Protein AF-A0A6P1ZEV7-F1 (afdb_monomer_lite)

Structure (mmCIF, N/CA/C/O backbone):
data_AF-A0A6P1ZEV7-F1
#
_entry.id   AF-A0A6P1ZEV7-F1
#
loop_
_atom_site.group_PDB
_atom_site.id
_atom_site.type_symbol
_atom_site.label_atom_id
_atom_site.label_alt_id
_atom_site.label_comp_id
_atom_site.label_asym_id
_atom_site.label_entity_id
_atom_site.label_seq_id
_atom_site.pdbx_PDB_ins_code
_atom_site.Cartn_x
_atom_site.Cartn_y
_atom_site.Cartn_z
_atom_site.occupancy
_atom_site.B_iso_or_equiv
_atom_site.auth_seq_id
_atom_site.auth_comp_id
_atom_site.auth_asym_id
_atom_site.auth_atom_id
_atom_site.pdbx_PDB_model_num
ATOM 1 N N . MET A 1 1 ? -42.459 10.533 42.997 1.00 48.12 1 MET A N 1
ATOM 2 C CA . MET A 1 1 ? -41.123 11.068 42.658 1.00 48.12 1 MET A CA 1
ATOM 3 C C . MET A 1 1 ? -40.464 10.183 41.596 1.00 48.12 1 MET A C 1
ATOM 5 O O . MET A 1 1 ? -40.095 9.070 41.948 1.00 48.12 1 MET A O 1
ATOM 9 N N . PRO A 1 2 ? -40.378 10.615 40.318 1.00 47.94 2 PRO A N 1
ATOM 10 C CA . PRO A 1 2 ? -39.629 9.883 39.287 1.00 47.94 2 PRO A CA 1
ATOM 11 C C . PRO A 1 2 ? -38.794 10.773 38.322 1.00 47.94 2 PRO A C 1
ATOM 13 O O . PRO A 1 2 ? -38.681 10.449 37.145 1.00 47.94 2 PRO A O 1
ATOM 16 N N . GLU A 1 3 ? -38.214 11.899 38.762 1.00 47.53 3 GLU A N 1
ATOM 17 C CA . GLU A 1 3 ? -37.506 12.839 37.853 1.00 47.53 3 GLU A CA 1
ATOM 18 C C . GLU A 1 3 ? -35.990 12.608 37.688 1.00 47.53 3 GLU A C 1
ATOM 20 O O . GLU A 1 3 ? -35.400 13.069 36.712 1.00 47.53 3 GLU A O 1
ATOM 25 N N . HIS A 1 4 ? -35.332 11.850 38.569 1.00 49.97 4 HIS A N 1
ATOM 26 C CA . HIS A 1 4 ? -33.864 11.735 38.541 1.00 49.97 4 HIS A CA 1
ATOM 27 C C . HIS A 1 4 ? -33.294 10.771 37.482 1.00 49.97 4 HIS A C 1
ATOM 29 O O . HIS A 1 4 ? -32.111 10.858 37.155 1.00 49.97 4 HIS A O 1
ATOM 35 N N . THR A 1 5 ? -34.103 9.884 36.896 1.00 50.75 5 THR A N 1
ATOM 36 C CA . THR A 1 5 ? -33.602 8.807 36.018 1.00 50.75 5 THR A CA 1
ATOM 37 C C . THR A 1 5 ? -33.392 9.241 34.559 1.00 50.75 5 THR A C 1
ATOM 39 O O . THR A 1 5 ? -32.553 8.669 33.871 1.00 50.75 5 THR A O 1
ATOM 42 N N . LYS A 1 6 ? -34.096 10.277 34.071 1.00 51.97 6 LYS A N 1
ATOM 43 C CA . LYS A 1 6 ? -33.909 10.805 32.699 1.00 51.97 6 LYS A CA 1
ATOM 44 C C . LYS A 1 6 ? -32.675 11.707 32.562 1.00 51.97 6 LYS A C 1
ATOM 46 O O . LYS A 1 6 ? -32.001 11.665 31.540 1.00 51.97 6 LYS A O 1
ATOM 51 N N . SER A 1 7 ? -32.358 12.487 33.598 1.00 55.84 7 SER A N 1
ATOM 52 C CA . SER A 1 7 ? -31.241 13.446 33.584 1.00 55.84 7 SER A CA 1
ATOM 53 C C . SER A 1 7 ? -29.868 12.757 33.553 1.00 55.84 7 SER A C 1
ATOM 55 O O . SER A 1 7 ? -28.966 13.187 32.836 1.00 55.84 7 SER A O 1
ATOM 57 N N . SER A 1 8 ? -29.714 11.627 34.252 1.00 56.22 8 SER A N 1
ATOM 58 C CA . SER A 1 8 ? -28.466 10.851 34.252 1.00 56.22 8 SER A CA 1
ATOM 59 C C . SER A 1 8 ? -28.219 10.095 32.940 1.00 56.22 8 SER A C 1
ATOM 61 O O . SER A 1 8 ? -27.066 9.955 32.533 1.00 56.22 8 SER A O 1
ATOM 63 N N . ALA A 1 9 ? -29.281 9.652 32.256 1.00 59.81 9 ALA A N 1
ATOM 64 C CA . ALA A 1 9 ? -29.196 9.007 30.946 1.00 59.81 9 ALA A CA 1
ATOM 65 C C . ALA A 1 9 ? -28.765 9.996 29.847 1.00 59.81 9 ALA A C 1
ATOM 67 O O . ALA A 1 9 ? -27.814 9.705 29.127 1.00 59.81 9 ALA A O 1
ATOM 68 N N . SER A 1 10 ? -29.364 11.197 29.785 1.00 75.56 10 SER A N 1
ATOM 69 C CA . SER A 1 10 ? -28.918 12.253 28.855 1.00 75.56 10 SER A CA 1
ATOM 70 C C . SER A 1 10 ? -27.511 12.758 29.162 1.00 75.56 10 SER A C 1
ATOM 72 O O . SER A 1 10 ? -26.765 13.084 28.245 1.00 75.56 10 SER A O 1
ATOM 74 N N . ARG A 1 11 ? -27.122 12.816 30.441 1.00 80.38 11 ARG A N 1
ATOM 75 C CA . ARG A 1 11 ? -25.768 13.225 30.825 1.00 80.38 11 ARG A CA 1
ATOM 76 C C . ARG A 1 11 ? -24.714 12.207 30.381 1.00 80.38 11 ARG A C 1
ATOM 78 O O . ARG A 1 11 ? -23.703 12.619 29.830 1.00 80.38 11 ARG A O 1
ATOM 85 N N . ARG A 1 12 ? -24.980 10.904 30.530 1.00 78.31 12 ARG A N 1
ATOM 86 C CA . ARG A 1 12 ? -24.111 9.842 29.989 1.00 78.31 12 ARG A CA 1
ATOM 87 C C . ARG A 1 12 ? -24.025 9.871 28.467 1.00 78.31 12 ARG A C 1
ATOM 89 O O . ARG A 1 12 ? -22.938 9.737 27.927 1.00 78.31 12 ARG A O 1
ATOM 96 N N . GLU A 1 13 ? -25.147 10.082 27.784 1.00 81.75 13 GLU A N 1
ATOM 97 C CA . GLU A 1 13 ? -25.177 10.180 26.320 1.00 81.75 13 GLU A CA 1
ATOM 98 C C . GLU A 1 13 ? -24.360 11.382 25.811 1.00 81.75 13 GLU A C 1
ATOM 100 O O . GLU A 1 13 ? -23.623 11.274 24.831 1.00 81.75 13 GLU A O 1
ATOM 105 N N . LEU A 1 14 ? -24.431 12.516 26.515 1.00 82.38 14 LEU A N 1
ATOM 106 C CA . LEU A 1 14 ? -23.599 13.689 26.243 1.00 82.38 14 LEU A CA 1
ATOM 107 C C . LEU A 1 14 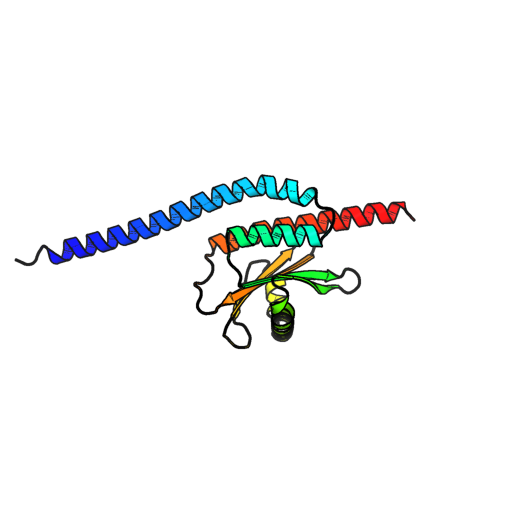? -22.117 13.428 26.543 1.00 82.38 14 LEU A C 1
ATOM 109 O O . LEU A 1 14 ? -21.272 13.811 25.741 1.00 82.38 14 LEU A O 1
ATOM 113 N N . GLU A 1 15 ? -21.793 12.761 27.652 1.00 84.88 15 GLU A N 1
ATOM 114 C CA . GLU A 1 15 ? -20.415 12.404 28.023 1.00 84.88 15 GLU A CA 1
ATOM 115 C C . GLU A 1 15 ? -19.776 11.440 27.007 1.00 84.88 15 GLU A C 1
ATOM 117 O O . GLU A 1 15 ? -18.632 11.649 26.605 1.00 84.88 15 GLU A O 1
ATOM 122 N N . ASP A 1 16 ? -20.513 10.438 26.522 1.00 83.62 16 ASP A N 1
ATOM 123 C CA . ASP A 1 16 ? -20.031 9.525 25.475 1.00 83.62 16 ASP A CA 1
ATOM 124 C C . ASP A 1 16 ? -19.860 10.232 24.128 1.00 83.62 16 ASP A C 1
ATOM 126 O O . ASP A 1 16 ? -18.896 9.978 23.397 1.00 83.62 16 ASP A O 1
ATOM 130 N N . ARG A 1 17 ? -20.751 11.174 23.804 1.00 83.56 17 ARG A N 1
ATOM 131 C CA . ARG A 1 17 ? -20.631 11.974 22.583 1.00 83.56 17 ARG A CA 1
ATOM 132 C C . ARG A 1 17 ? -19.451 12.941 22.645 1.00 83.56 17 ARG A C 1
ATOM 134 O O . ARG A 1 17 ? -18.740 13.066 21.652 1.00 83.56 17 ARG A O 1
ATOM 141 N N . ILE A 1 18 ? -19.203 13.566 23.797 1.00 86.69 18 ILE A N 1
ATOM 142 C CA . ILE A 1 18 ? -18.013 14.396 24.039 1.00 86.69 18 ILE A CA 1
ATOM 143 C C . ILE A 1 18 ? -16.749 13.547 23.902 1.00 86.69 18 ILE A C 1
ATOM 145 O O . ILE A 1 18 ? -15.859 13.926 23.151 1.00 86.69 18 ILE A O 1
ATOM 149 N N . ARG A 1 19 ? -16.698 12.366 24.528 1.00 82.06 19 ARG A N 1
ATOM 150 C CA . ARG A 1 19 ? -15.556 11.446 24.417 1.00 82.06 19 ARG A CA 1
ATOM 151 C C . ARG A 1 19 ? -15.267 11.067 22.964 1.00 82.06 19 ARG A C 1
ATOM 153 O O . ARG A 1 19 ? -14.125 11.147 22.526 1.00 82.06 19 ARG A O 1
ATOM 160 N N . THR A 1 20 ? -16.309 10.731 22.204 1.00 79.44 20 THR A N 1
ATOM 161 C CA . THR A 1 20 ? -16.191 10.398 20.776 1.00 79.44 20 THR A CA 1
ATOM 162 C C . THR A 1 20 ? -15.646 11.582 19.967 1.00 79.44 20 THR A C 1
ATOM 164 O O . THR A 1 20 ? -14.775 11.403 19.119 1.00 79.44 20 THR A O 1
ATOM 167 N N . LEU A 1 21 ? -16.126 12.802 20.233 1.00 77.75 21 LEU A N 1
ATOM 168 C CA . LEU A 1 21 ? -15.648 14.017 19.564 1.00 77.75 21 LEU A CA 1
ATOM 169 C C . LEU A 1 21 ? -14.202 14.361 19.948 1.00 77.75 21 LEU A C 1
ATOM 171 O O . LEU A 1 21 ? -13.428 14.776 19.092 1.00 77.75 21 LEU A O 1
ATOM 175 N N . GLU A 1 22 ? -13.815 14.164 21.206 1.00 81.94 22 GLU A N 1
ATOM 176 C CA . GLU A 1 22 ? -12.440 14.370 21.672 1.00 81.94 22 GLU A CA 1
ATOM 177 C C . GLU A 1 22 ? -11.463 13.347 21.080 1.00 81.94 22 GLU A C 1
ATOM 179 O O . GLU A 1 22 ? -10.324 13.694 20.769 1.00 81.94 22 GLU A O 1
ATOM 184 N N . GLU A 1 23 ? -11.886 12.091 20.914 1.00 76.56 23 GLU A N 1
ATOM 185 C CA . GLU A 1 23 ? -11.117 11.067 20.198 1.00 76.56 23 GLU A CA 1
ATOM 186 C C . GLU A 1 23 ? -10.939 11.450 18.725 1.00 76.56 23 GLU A C 1
ATOM 188 O O . GLU A 1 23 ? -9.825 11.397 18.207 1.00 76.56 23 GLU A O 1
ATOM 193 N N . GLN A 1 24 ? -12.002 11.921 18.064 1.00 71.44 24 GLN A N 1
ATOM 194 C CA . GLN A 1 24 ? -11.931 12.417 16.686 1.00 71.44 24 GLN A CA 1
ATOM 195 C C . GLN A 1 24 ? -11.030 13.653 16.548 1.00 71.44 24 GLN A C 1
ATOM 197 O O . GLN A 1 24 ? -10.267 13.751 15.585 1.00 71.44 24 GLN A O 1
ATOM 202 N N . ALA A 1 25 ? -11.091 14.589 17.499 1.00 73.38 25 ALA A N 1
ATOM 203 C CA . ALA A 1 25 ? -10.275 15.801 17.496 1.00 73.38 25 ALA A CA 1
ATOM 204 C C . ALA A 1 25 ? -8.787 15.487 17.699 1.00 73.38 25 ALA A C 1
ATOM 206 O O . ALA A 1 25 ? -7.959 16.003 16.949 1.00 73.38 25 ALA A O 1
ATOM 207 N N . ARG A 1 26 ? -8.452 14.602 18.652 1.00 75.00 26 ARG A N 1
ATOM 208 C CA . ARG A 1 26 ? -7.077 14.110 18.839 1.00 75.00 26 ARG A CA 1
ATOM 209 C C . ARG A 1 26 ? -6.555 13.434 17.580 1.00 75.00 26 ARG A C 1
ATOM 211 O O . ARG A 1 26 ? -5.531 13.855 17.063 1.00 75.00 26 ARG A O 1
ATOM 218 N N . LEU A 1 27 ? -7.327 12.506 17.014 1.00 70.06 27 LEU A N 1
ATOM 219 C CA . LEU A 1 27 ? -6.964 11.828 15.771 1.00 70.06 27 LEU A CA 1
ATOM 220 C C . LEU A 1 27 ? -6.702 12.834 14.633 1.00 70.06 27 LEU A C 1
ATOM 222 O O . LEU A 1 27 ? -5.748 12.691 13.878 1.00 70.06 27 LEU A O 1
ATOM 226 N N . THR A 1 28 ? -7.528 13.878 14.519 1.00 66.25 28 THR A N 1
ATOM 227 C CA . THR A 1 28 ? -7.368 14.920 13.492 1.00 66.25 28 THR A CA 1
ATOM 228 C C . THR A 1 28 ? -6.082 15.727 13.683 1.00 66.25 28 THR A C 1
ATOM 230 O O . THR A 1 28 ? -5.399 16.014 12.702 1.00 66.25 28 THR A O 1
ATOM 233 N N . LEU A 1 29 ? -5.743 16.086 14.924 1.00 68.81 29 LEU A N 1
ATOM 234 C CA . LEU A 1 29 ? -4.502 16.796 15.241 1.00 68.81 29 LEU A CA 1
ATOM 235 C C . LEU A 1 29 ? -3.272 15.927 14.977 1.00 68.81 29 LEU A C 1
ATOM 237 O O . LEU A 1 29 ? -2.358 16.395 14.302 1.00 68.81 29 LEU A O 1
ATOM 241 N N . ASP A 1 30 ? -3.299 14.659 15.390 1.00 68.19 30 ASP A N 1
ATOM 242 C CA . ASP A 1 30 ? -2.225 13.698 15.115 1.00 68.19 30 ASP A CA 1
ATOM 243 C C . ASP A 1 30 ? -2.000 13.562 13.599 1.00 68.19 30 ASP A C 1
ATOM 245 O O . ASP A 1 30 ? -0.871 13.509 13.116 1.00 68.19 30 ASP A O 1
ATOM 249 N N . ILE A 1 31 ? -3.079 13.570 12.811 1.00 64.81 31 ILE A N 1
ATOM 250 C CA . ILE A 1 31 ? -3.009 13.518 11.346 1.00 64.81 31 ILE A CA 1
ATOM 251 C C . ILE A 1 31 ? -2.477 14.812 10.739 1.00 64.81 31 ILE A C 1
ATOM 253 O O . ILE A 1 31 ? -1.741 14.739 9.761 1.00 64.81 31 ILE A O 1
ATOM 257 N N . LEU A 1 32 ? -2.815 15.984 11.276 1.00 64.25 32 LEU A N 1
ATOM 258 C CA . LEU A 1 32 ? -2.239 17.250 10.812 1.00 64.25 32 LEU A CA 1
ATOM 259 C C . LEU A 1 32 ? -0.739 17.324 11.115 1.00 64.25 32 LEU A C 1
ATOM 261 O O . LEU A 1 32 ? 0.031 17.795 10.279 1.00 64.25 32 LEU A O 1
ATOM 265 N N . GLU A 1 33 ? -0.313 16.809 12.264 1.00 66.00 33 GLU A N 1
ATOM 266 C CA . GLU A 1 33 ? 1.099 16.700 12.630 1.00 66.00 33 GLU A CA 1
ATOM 267 C C . GLU A 1 33 ? 1.833 15.692 11.727 1.00 66.00 33 GLU A C 1
ATOM 269 O O . GLU A 1 33 ? 2.895 15.995 11.178 1.00 66.00 33 GLU A O 1
ATOM 274 N N . MET A 1 34 ? 1.208 14.547 11.434 1.00 63.19 34 MET A N 1
ATOM 275 C CA . MET A 1 34 ? 1.704 13.598 10.432 1.00 63.19 34 MET A CA 1
ATOM 276 C C . MET A 1 34 ? 1.739 14.207 9.026 1.00 63.19 34 MET A C 1
ATOM 278 O O . MET A 1 34 ? 2.703 13.995 8.293 1.00 63.19 34 MET A O 1
ATOM 282 N N . ALA A 1 35 ? 0.740 15.002 8.645 1.00 61.66 35 ALA A N 1
ATOM 283 C CA . ALA A 1 35 ? 0.707 15.674 7.355 1.00 61.66 35 ALA A CA 1
ATOM 284 C C . ALA A 1 35 ? 1.793 16.750 7.242 1.00 61.66 35 ALA A C 1
ATOM 286 O O . ALA A 1 35 ? 2.382 16.916 6.179 1.00 61.66 35 ALA A O 1
ATOM 287 N N . SER A 1 36 ? 2.122 17.424 8.345 1.00 60.31 36 SER A N 1
ATOM 288 C CA . SER A 1 36 ? 3.280 18.316 8.429 1.00 60.31 36 SER A CA 1
ATOM 289 C C . SER A 1 36 ? 4.587 17.548 8.185 1.00 60.31 36 SER A C 1
ATOM 291 O O . SER A 1 36 ? 5.424 17.977 7.390 1.00 60.31 36 SER A O 1
ATOM 293 N N . SER A 1 37 ? 4.715 16.336 8.745 1.00 62.34 37 SER A N 1
ATOM 294 C CA . SER A 1 37 ? 5.864 15.451 8.484 1.00 62.34 37 SER A CA 1
ATOM 295 C C . SER A 1 37 ? 5.947 14.936 7.032 1.00 62.34 37 SER A C 1
ATOM 297 O O . SER A 1 37 ? 7.008 14.481 6.597 1.00 62.34 37 SER A O 1
ATOM 299 N N . LEU A 1 38 ? 4.873 15.053 6.231 1.00 57.59 38 LEU A N 1
ATOM 300 C CA . LEU A 1 38 ? 4.911 14.724 4.797 1.00 57.59 38 LEU A CA 1
ATOM 301 C C . LEU A 1 38 ? 5.792 15.696 3.984 1.00 57.59 38 LEU A C 1
ATOM 303 O O . LEU A 1 38 ? 6.252 15.340 2.898 1.00 57.59 38 LEU A O 1
ATOM 307 N N . GLY A 1 39 ? 6.066 16.908 4.476 1.00 59.72 39 GLY A N 1
ATOM 308 C CA . GLY A 1 39 ? 7.042 17.804 3.836 1.00 59.72 39 GLY A CA 1
ATOM 309 C C . GLY A 1 39 ? 8.466 17.230 3.884 1.00 59.72 39 GLY A C 1
ATOM 310 O O . GLY A 1 39 ? 9.179 17.187 2.873 1.00 59.72 39 GLY A O 1
ATOM 311 N N . ASP A 1 40 ? 8.846 16.683 5.040 1.00 61.06 40 ASP A N 1
ATOM 312 C CA . ASP A 1 40 ? 10.128 15.997 5.246 1.00 61.06 40 ASP A CA 1
ATOM 313 C C . ASP A 1 40 ? 10.183 14.648 4.509 1.00 61.06 40 ASP A C 1
ATOM 315 O O . ASP A 1 40 ? 11.247 14.220 4.043 1.00 61.06 40 ASP A O 1
ATOM 319 N N . PHE A 1 41 ? 9.019 14.004 4.345 1.00 60.25 41 PHE A N 1
ATOM 320 C CA . PHE A 1 41 ? 8.825 12.767 3.584 1.00 60.25 41 PHE A CA 1
ATOM 321 C C . PHE A 1 41 ? 9.273 12.912 2.132 1.00 60.25 41 PHE A C 1
ATOM 323 O O . PHE A 1 41 ? 10.067 12.097 1.659 1.00 60.25 41 PHE A O 1
ATOM 330 N N . GLN A 1 42 ? 8.795 13.951 1.434 1.00 58.69 42 GLN A N 1
ATOM 331 C CA . GLN A 1 42 ? 9.135 14.186 0.028 1.00 58.69 42 GLN A CA 1
ATOM 332 C C . GLN A 1 42 ? 10.638 14.438 -0.134 1.00 58.69 42 GLN A C 1
ATOM 334 O O . GLN A 1 42 ? 11.266 13.909 -1.048 1.00 58.69 42 GLN A O 1
ATOM 339 N N . THR A 1 43 ? 11.229 15.200 0.787 1.00 61.25 43 THR A N 1
ATOM 340 C CA . THR A 1 43 ? 12.657 15.536 0.755 1.00 61.25 43 THR A CA 1
ATOM 341 C C . THR A 1 43 ? 13.542 14.316 1.010 1.00 61.25 43 THR A C 1
ATOM 343 O O . THR A 1 43 ? 14.576 14.167 0.363 1.00 61.25 43 THR A O 1
ATOM 346 N N . SER A 1 44 ? 13.151 13.438 1.935 1.00 61.53 44 SER A N 1
ATOM 347 C CA . SER A 1 44 ? 13.907 12.223 2.266 1.00 61.53 44 SER A CA 1
ATOM 348 C C . SER A 1 44 ? 13.812 11.170 1.166 1.00 61.53 44 SER A C 1
ATOM 350 O O . SER A 1 44 ? 14.830 10.616 0.767 1.00 61.53 44 SER A O 1
ATOM 352 N N . ILE A 1 45 ? 12.617 10.946 0.616 1.00 62.22 45 ILE A N 1
ATOM 353 C CA . ILE A 1 45 ? 12.418 9.962 -0.453 1.00 62.22 45 ILE A CA 1
ATOM 354 C C . ILE A 1 45 ? 13.056 10.402 -1.775 1.00 62.22 45 ILE A C 1
ATOM 356 O O . ILE A 1 45 ? 13.625 9.569 -2.470 1.00 62.22 45 ILE A O 1
ATOM 360 N N . ASN A 1 46 ? 13.056 11.701 -2.095 1.00 62.94 46 ASN A N 1
ATOM 361 C CA . ASN A 1 46 ? 13.734 12.214 -3.291 1.00 62.94 46 ASN A CA 1
ATOM 362 C C . ASN A 1 46 ? 15.268 12.049 -3.248 1.00 62.94 46 ASN A C 1
ATOM 364 O O . ASN A 1 46 ? 15.917 12.202 -4.280 1.00 62.94 46 ASN A O 1
ATOM 368 N N . LYS A 1 47 ? 15.858 11.774 -2.075 1.00 63.91 47 LYS A N 1
ATOM 369 C CA . LYS A 1 47 ? 17.294 11.472 -1.923 1.00 63.91 47 LYS A CA 1
ATOM 370 C C . LYS A 1 47 ? 17.613 9.986 -2.096 1.00 63.91 47 LYS A C 1
ATOM 372 O O . LYS A 1 47 ? 18.787 9.632 -2.152 1.00 63.91 47 LYS A O 1
ATOM 377 N N . LEU A 1 48 ? 16.598 9.124 -2.126 1.00 66.69 48 LEU A N 1
ATOM 378 C CA . LEU A 1 48 ? 16.782 7.693 -2.320 1.00 66.69 48 LEU A CA 1
ATOM 379 C C . LEU A 1 48 ? 16.917 7.405 -3.814 1.00 66.69 48 LEU A C 1
ATOM 381 O O . LEU A 1 48 ? 16.174 7.931 -4.641 1.00 66.69 48 LEU A O 1
ATOM 385 N N . HIS A 1 49 ? 17.883 6.556 -4.145 1.00 66.69 49 HIS A N 1
ATOM 386 C CA . HIS A 1 49 ? 18.239 6.221 -5.521 1.00 66.69 49 HIS A CA 1
ATOM 387 C C . HIS A 1 49 ? 17.984 4.747 -5.841 1.00 66.69 49 HIS A C 1
ATOM 389 O O . HIS A 1 49 ? 18.520 4.246 -6.811 1.00 66.69 49 HIS A O 1
ATOM 395 N N . GLU A 1 50 ? 17.203 4.031 -5.034 1.00 77.56 50 GLU A N 1
ATOM 396 C CA . GLU A 1 50 ? 16.859 2.635 -5.303 1.00 77.56 50 GLU A CA 1
ATOM 397 C C . GLU A 1 50 ? 15.387 2.388 -4.942 1.00 77.56 50 GLU A C 1
ATOM 399 O O . GLU A 1 50 ? 14.979 2.749 -3.829 1.00 77.56 50 GLU A O 1
ATOM 404 N N . PRO A 1 51 ? 14.580 1.747 -5.814 1.00 82.31 51 PRO A N 1
ATOM 405 C CA . PRO A 1 51 ? 13.162 1.499 -5.556 1.00 82.31 51 PRO A CA 1
ATOM 406 C C . PRO A 1 51 ? 12.942 0.765 -4.234 1.00 82.31 51 PRO A C 1
ATOM 408 O O . PRO A 1 51 ? 12.092 1.158 -3.443 1.00 82.31 51 PRO A O 1
ATOM 411 N N . ASN A 1 52 ? 13.785 -0.221 -3.920 1.00 85.75 52 ASN A N 1
ATOM 412 C CA . ASN A 1 52 ? 13.691 -0.986 -2.674 1.00 85.75 52 ASN A CA 1
ATOM 413 C C . ASN A 1 52 ? 13.852 -0.116 -1.417 1.00 85.75 52 ASN A C 1
ATOM 415 O O . ASN A 1 52 ? 13.165 -0.350 -0.424 1.00 85.75 52 ASN A O 1
ATOM 419 N N . GLN A 1 53 ? 14.710 0.910 -1.455 1.00 86.94 53 GLN A N 1
ATOM 420 C CA . GLN A 1 53 ? 14.864 1.843 -0.334 1.00 86.94 53 GLN A CA 1
ATOM 421 C C . GLN A 1 53 ? 13.621 2.725 -0.180 1.00 86.94 53 GLN A C 1
ATOM 423 O O . GLN A 1 53 ? 13.159 2.947 0.938 1.00 86.94 53 GLN A O 1
ATOM 428 N N . ILE A 1 54 ? 13.048 3.187 -1.298 1.00 89.38 54 ILE A N 1
ATOM 429 C CA . ILE A 1 54 ? 11.800 3.964 -1.302 1.00 89.38 54 ILE A CA 1
ATOM 430 C C . ILE A 1 54 ? 10.659 3.131 -0.707 1.00 89.38 54 ILE A C 1
ATOM 432 O O . ILE A 1 54 ? 9.901 3.633 0.125 1.00 89.38 54 ILE A O 1
ATOM 436 N N . LEU A 1 55 ? 10.547 1.858 -1.098 1.00 92.62 55 LEU A N 1
ATOM 437 C CA . LEU A 1 55 ? 9.532 0.939 -0.583 1.00 92.62 55 LEU A CA 1
ATOM 438 C C . LEU A 1 55 ? 9.706 0.678 0.919 1.00 92.62 55 LEU A C 1
ATOM 440 O O . LEU A 1 55 ? 8.725 0.756 1.656 1.00 92.62 55 LEU A O 1
ATOM 444 N N . ALA A 1 56 ? 10.934 0.427 1.384 1.00 90.06 56 ALA A N 1
ATOM 445 C CA . ALA A 1 56 ? 11.226 0.190 2.799 1.00 90.06 56 ALA A CA 1
ATOM 446 C C . ALA A 1 56 ? 10.870 1.404 3.675 1.00 90.06 56 ALA A C 1
ATOM 448 O O . ALA A 1 56 ? 10.146 1.267 4.659 1.00 90.06 56 ALA A O 1
ATOM 449 N N . GLU A 1 57 ? 11.293 2.603 3.270 1.00 88.75 57 GLU A N 1
ATOM 450 C CA . GLU A 1 57 ? 10.959 3.850 3.970 1.00 88.75 57 GLU A CA 1
ATOM 451 C C . GLU A 1 57 ? 9.442 4.106 3.969 1.00 88.75 57 GLU A C 1
ATOM 453 O O . GLU A 1 57 ? 8.861 4.559 4.958 1.00 88.75 57 GLU A O 1
ATOM 458 N N . THR A 1 58 ? 8.768 3.796 2.857 1.00 91.25 58 THR A N 1
ATOM 459 C CA . THR A 1 58 ? 7.307 3.911 2.756 1.00 91.25 58 THR A CA 1
ATOM 460 C C . THR A 1 58 ? 6.620 2.955 3.734 1.00 91.25 58 THR A C 1
ATOM 462 O O . THR A 1 58 ? 5.714 3.377 4.454 1.00 91.25 58 THR A O 1
ATOM 465 N N . ALA A 1 59 ? 7.064 1.697 3.806 1.00 92.69 59 ALA A N 1
ATOM 466 C CA . ALA A 1 59 ? 6.535 0.693 4.727 1.00 92.69 59 ALA A CA 1
ATOM 467 C C . ALA A 1 59 ? 6.724 1.104 6.196 1.00 92.69 59 ALA A C 1
ATOM 469 O O . ALA A 1 59 ? 5.767 1.076 6.973 1.00 92.69 59 ALA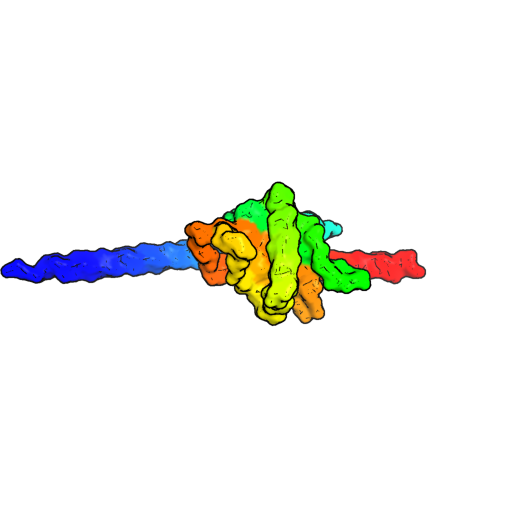 A O 1
ATOM 470 N N . GLU A 1 60 ? 7.927 1.564 6.561 1.00 89.62 60 GLU A N 1
ATOM 471 C CA . GLU A 1 60 ? 8.229 2.041 7.914 1.00 89.62 60 GLU A CA 1
ATOM 472 C C . GLU A 1 60 ? 7.285 3.176 8.316 1.00 89.62 60 GLU A C 1
ATOM 474 O O . GLU A 1 60 ? 6.739 3.196 9.417 1.00 89.62 60 GLU A O 1
ATOM 479 N N . ARG A 1 61 ? 7.020 4.113 7.410 1.00 86.44 61 ARG A N 1
ATOM 480 C CA . ARG A 1 61 ? 6.131 5.238 7.701 1.00 86.44 61 ARG A CA 1
ATOM 481 C C . ARG A 1 61 ? 4.677 4.824 7.819 1.00 86.44 61 ARG A C 1
ATOM 483 O O . ARG A 1 61 ? 4.001 5.310 8.721 1.00 86.44 61 ARG A O 1
ATOM 490 N N . ILE A 1 62 ? 4.210 3.911 6.968 1.00 91.75 62 ILE A N 1
ATOM 491 C CA . ILE A 1 62 ? 2.866 3.331 7.090 1.00 91.75 62 ILE A CA 1
ATOM 492 C C . ILE A 1 62 ? 2.691 2.678 8.466 1.00 91.75 62 ILE A C 1
ATOM 494 O O . ILE A 1 62 ? 1.674 2.908 9.122 1.00 91.75 62 ILE A O 1
ATOM 498 N N . SER A 1 63 ? 3.712 1.962 8.951 1.00 90.19 63 SER A N 1
ATOM 499 C CA . SER A 1 63 ? 3.682 1.297 10.261 1.00 90.19 63 SER A CA 1
ATOM 500 C C . SER A 1 63 ? 3.461 2.247 11.449 1.00 90.19 63 SER A C 1
ATOM 502 O O . SER A 1 63 ? 2.970 1.815 12.491 1.00 90.19 63 SER A O 1
ATOM 504 N N . ARG A 1 64 ? 3.759 3.548 11.295 1.00 88.06 64 ARG A N 1
ATOM 505 C CA . ARG A 1 64 ? 3.592 4.557 12.356 1.00 88.06 64 ARG A CA 1
ATOM 506 C C . ARG A 1 64 ? 2.129 4.920 12.613 1.00 88.06 64 ARG A C 1
ATOM 508 O O . ARG A 1 64 ? 1.827 5.443 13.680 1.00 88.06 64 ARG A O 1
ATOM 515 N N . PHE A 1 65 ? 1.234 4.662 11.656 1.00 84.00 65 PHE A N 1
ATOM 516 C CA . PHE A 1 65 ? -0.182 5.035 11.764 1.00 84.00 65 PHE A CA 1
ATOM 517 C C . PHE A 1 65 ? -1.167 3.916 11.399 1.00 84.00 65 PHE A C 1
ATOM 519 O O . PHE A 1 65 ? -2.344 4.011 11.751 1.00 84.00 65 PHE A O 1
ATOM 526 N N . VAL A 1 66 ? -0.719 2.841 10.742 1.00 87.50 66 VAL A N 1
ATOM 527 C CA . VAL A 1 66 ? -1.499 1.607 10.570 1.00 87.50 66 VAL A CA 1
ATOM 528 C C . VAL A 1 66 ? -0.630 0.390 10.862 1.00 87.50 66 VAL A C 1
ATOM 530 O O . VAL A 1 66 ? 0.396 0.171 10.223 1.00 87.50 66 VAL A O 1
ATOM 533 N N . SER A 1 67 ? -1.085 -0.451 11.789 1.00 88.50 67 SER A N 1
ATOM 534 C CA . SER A 1 67 ? -0.458 -1.739 12.079 1.00 88.50 67 SER A CA 1
ATOM 535 C C . SER A 1 67 ? -1.011 -2.815 11.147 1.00 88.50 67 SER A C 1
ATOM 537 O O . SER A 1 67 ? -2.091 -3.354 11.375 1.00 88.50 67 SER A O 1
ATOM 539 N N . PHE A 1 68 ? -0.269 -3.127 10.088 1.00 92.81 68 PHE A N 1
ATOM 540 C CA . PHE A 1 68 ? -0.534 -4.295 9.252 1.00 92.81 68 PHE A CA 1
ATOM 541 C C . PHE A 1 68 ? 0.232 -5.514 9.780 1.00 92.81 68 PHE A C 1
ATOM 543 O O . PHE A 1 68 ? 1.337 -5.382 10.297 1.00 92.81 68 PHE A O 1
ATOM 550 N N . HIS A 1 69 ? -0.344 -6.704 9.617 1.00 92.06 69 HIS A N 1
ATOM 551 C CA . HIS A 1 69 ? 0.348 -7.975 9.861 1.00 92.06 69 HIS A CA 1
ATOM 552 C C . HIS A 1 69 ? 1.433 -8.232 8.819 1.00 92.06 69 HIS A C 1
ATOM 554 O O . HIS A 1 69 ? 2.479 -8.791 9.132 1.00 92.06 69 HIS A O 1
ATOM 560 N N . ALA A 1 70 ? 1.162 -7.825 7.580 1.00 94.50 70 ALA A N 1
ATOM 561 C CA . ALA A 1 70 ? 2.128 -7.822 6.501 1.00 94.50 70 ALA A CA 1
ATOM 562 C C . ALA A 1 70 ? 1.850 -6.661 5.553 1.00 94.50 70 ALA A C 1
ATOM 564 O O . ALA A 1 70 ? 0.697 -6.293 5.323 1.00 94.50 70 ALA A O 1
ATOM 565 N N . THR A 1 71 ? 2.907 -6.114 4.976 1.00 96.69 71 THR A N 1
ATOM 566 C CA . THR A 1 71 ? 2.839 -5.143 3.888 1.00 96.69 71 THR A CA 1
ATOM 567 C C . THR A 1 71 ? 3.612 -5.675 2.702 1.00 96.69 71 THR A C 1
ATOM 569 O O . THR A 1 71 ? 4.684 -6.250 2.867 1.00 96.69 71 THR A O 1
ATOM 572 N N . ALA A 1 72 ? 3.073 -5.491 1.508 1.00 97.50 72 ALA A N 1
ATOM 573 C CA . ALA A 1 72 ? 3.735 -5.873 0.280 1.00 97.50 72 ALA A CA 1
ATOM 574 C C . ALA A 1 72 ? 3.545 -4.818 -0.797 1.00 97.50 72 ALA A C 1
ATOM 576 O O . ALA A 1 72 ? 2.517 -4.139 -0.865 1.00 97.50 72 ALA A O 1
ATOM 577 N N . PHE A 1 73 ? 4.543 -4.720 -1.661 1.00 97.75 73 PHE A N 1
ATOM 578 C CA . PHE A 1 73 ? 4.544 -3.829 -2.803 1.00 97.75 73 PHE A CA 1
ATOM 579 C C . PHE A 1 73 ? 4.814 -4.637 -4.061 1.00 97.75 73 PHE A C 1
ATOM 581 O O . PHE A 1 73 ? 5.825 -5.331 -4.173 1.00 97.75 73 PHE A O 1
ATOM 588 N N . TYR A 1 74 ? 3.900 -4.518 -5.012 1.00 97.19 74 TYR A N 1
ATOM 589 C CA . TYR A 1 74 ? 4.097 -4.954 -6.383 1.00 97.19 74 TYR A CA 1
ATOM 590 C C . TYR A 1 74 ? 4.488 -3.741 -7.215 1.00 97.19 74 TYR A C 1
ATOM 592 O O . TYR A 1 74 ? 3.850 -2.695 -7.093 1.00 97.19 74 TYR A O 1
ATOM 600 N N . LEU A 1 75 ? 5.502 -3.876 -8.060 1.00 95.25 75 LEU A N 1
ATOM 601 C CA . LEU A 1 75 ? 5.881 -2.874 -9.052 1.00 95.25 75 LEU A CA 1
ATOM 602 C C . LEU A 1 75 ? 5.521 -3.376 -10.447 1.00 95.25 75 LEU A C 1
ATOM 604 O O . LEU A 1 75 ? 5.456 -4.582 -10.673 1.00 95.25 75 LEU A O 1
ATOM 608 N N . VAL A 1 76 ? 5.241 -2.448 -11.354 1.00 93.69 76 VAL A N 1
ATOM 609 C CA . VAL A 1 76 ? 5.009 -2.775 -12.763 1.00 93.69 76 VAL A CA 1
ATOM 610 C C . VAL A 1 76 ? 6.361 -2.944 -13.446 1.00 93.69 76 VAL A C 1
ATOM 612 O O . VAL A 1 76 ? 7.194 -2.042 -13.385 1.00 93.69 76 VAL A O 1
ATOM 615 N N . ASP A 1 77 ? 6.568 -4.087 -14.086 1.00 89.81 77 ASP A N 1
ATOM 616 C CA . ASP A 1 77 ? 7.716 -4.333 -14.954 1.00 89.81 77 ASP A CA 1
ATOM 617 C C . ASP A 1 77 ? 7.536 -3.573 -16.283 1.00 89.81 77 ASP A C 1
ATOM 619 O O . ASP A 1 77 ? 6.470 -3.623 -16.901 1.00 89.81 77 ASP A O 1
ATOM 623 N N . GLU A 1 78 ? 8.552 -2.816 -16.708 1.00 81.38 78 GLU A N 1
ATOM 624 C CA . GLU A 1 78 ? 8.457 -1.960 -17.899 1.00 81.38 78 GLU A CA 1
ATOM 625 C C . GLU A 1 78 ? 8.435 -2.746 -19.220 1.00 81.38 78 GLU A C 1
ATOM 627 O O . GLU A 1 78 ? 7.920 -2.231 -20.215 1.00 81.38 78 GLU A O 1
ATOM 632 N N . ASP A 1 79 ? 8.956 -3.976 -19.243 1.00 83.38 79 ASP A N 1
ATOM 633 C CA . ASP A 1 79 ? 9.098 -4.762 -20.469 1.00 83.38 79 ASP A CA 1
ATOM 634 C C . ASP A 1 79 ? 7.787 -5.468 -20.844 1.00 83.38 79 ASP A C 1
ATOM 636 O O . ASP A 1 79 ? 7.443 -5.570 -22.026 1.00 83.38 79 ASP A O 1
ATOM 640 N N . ASN A 1 80 ? 7.030 -5.946 -19.850 1.00 89.00 80 ASN A N 1
ATOM 641 C CA . ASN A 1 80 ? 5.803 -6.723 -20.072 1.00 89.00 80 ASN A CA 1
ATOM 642 C C . ASN A 1 80 ? 4.540 -6.153 -19.396 1.00 89.00 80 ASN A C 1
ATOM 644 O O . ASN A 1 80 ? 3.446 -6.642 -19.676 1.00 89.00 80 ASN A O 1
ATOM 648 N N . ASN A 1 81 ? 4.653 -5.089 -18.593 1.00 85.69 81 ASN A N 1
ATOM 649 C CA . ASN A 1 81 ? 3.579 -4.496 -17.781 1.00 85.69 81 ASN A CA 1
ATOM 650 C C . ASN A 1 81 ? 2.987 -5.425 -16.705 1.00 85.69 81 ASN A C 1
ATOM 652 O O . ASN A 1 81 ? 1.894 -5.152 -16.193 1.00 85.69 81 ASN A O 1
ATOM 656 N N . ASP A 1 82 ? 3.688 -6.498 -16.338 1.00 91.50 82 ASP A N 1
ATOM 657 C CA . ASP A 1 82 ? 3.248 -7.389 -15.271 1.00 91.50 82 ASP A CA 1
ATOM 658 C C . ASP A 1 82 ? 3.529 -6.778 -13.896 1.00 91.50 82 ASP A C 1
ATOM 660 O O . ASP A 1 82 ? 4.511 -6.070 -13.672 1.00 91.50 82 ASP A O 1
ATOM 664 N N . PHE A 1 83 ? 2.654 -7.077 -12.937 1.00 94.62 83 PHE A N 1
ATOM 665 C CA . PHE A 1 83 ? 2.868 -6.712 -11.541 1.00 94.62 83 PHE A CA 1
ATOM 666 C C . PHE A 1 83 ? 3.766 -7.756 -10.876 1.00 94.62 83 PHE A C 1
ATOM 668 O O . PHE A 1 83 ? 3.343 -8.885 -10.623 1.00 94.62 83 PHE A O 1
ATOM 675 N N . VAL A 1 84 ? 4.987 -7.359 -10.531 1.00 95.00 84 VAL A N 1
ATOM 676 C CA . VAL A 1 84 ? 5.986 -8.212 -9.882 1.00 95.00 84 VAL A CA 1
ATOM 677 C C . VAL A 1 84 ? 6.123 -7.816 -8.418 1.00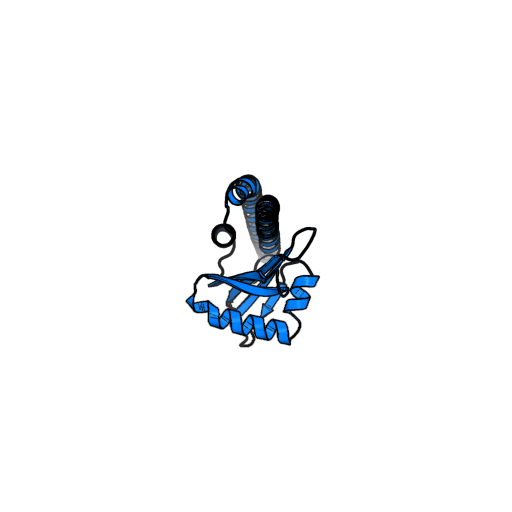 95.00 84 VAL A C 1
ATOM 679 O O . VAL A 1 84 ? 6.248 -6.638 -8.090 1.00 95.00 84 VAL A O 1
ATOM 682 N N . LEU A 1 85 ? 6.100 -8.800 -7.516 1.00 96.25 85 LEU A N 1
ATOM 683 C CA . LEU A 1 85 ? 6.323 -8.551 -6.093 1.00 96.25 85 LEU A CA 1
ATOM 684 C C . LEU A 1 85 ? 7.759 -8.053 -5.876 1.00 96.25 85 LEU A C 1
ATOM 686 O O . LEU A 1 85 ? 8.709 -8.802 -6.097 1.00 96.25 85 LEU A O 1
ATOM 690 N N . ALA A 1 86 ? 7.895 -6.810 -5.420 1.00 94.88 86 ALA A N 1
ATOM 691 C CA . ALA A 1 86 ? 9.176 -6.157 -5.171 1.00 94.88 86 ALA A CA 1
ATOM 692 C C . ALA A 1 86 ? 9.596 -6.241 -3.698 1.00 94.88 86 ALA A C 1
ATOM 694 O O . ALA A 1 86 ? 10.776 -6.396 -3.393 1.00 94.88 86 ALA A O 1
ATOM 695 N N . SER A 1 87 ? 8.637 -6.159 -2.771 1.00 95.25 87 SER A N 1
ATOM 696 C CA . SER A 1 87 ? 8.906 -6.324 -1.342 1.00 95.25 87 SER A CA 1
ATOM 697 C C . SER A 1 87 ? 7.706 -6.896 -0.593 1.00 95.25 87 SER A C 1
ATOM 699 O O . SER A 1 87 ? 6.555 -6.651 -0.955 1.00 95.25 87 SER A O 1
ATOM 701 N N . CYS A 1 88 ? 7.984 -7.662 0.461 1.00 96.19 88 CYS A N 1
ATOM 702 C CA . CYS A 1 88 ? 6.999 -8.180 1.404 1.00 96.19 88 CYS A CA 1
ATOM 703 C C . CYS A 1 88 ? 7.620 -8.242 2.802 1.00 96.19 88 CYS A C 1
ATOM 705 O O . CYS A 1 88 ? 8.625 -8.924 2.994 1.00 96.19 88 CYS A O 1
ATOM 707 N N . GLU A 1 89 ? 7.009 -7.568 3.772 1.00 93.81 89 GLU A N 1
ATOM 708 C CA . GLU A 1 89 ? 7.456 -7.539 5.164 1.00 93.81 89 GLU A CA 1
ATOM 709 C C . GLU A 1 89 ? 6.282 -7.846 6.111 1.00 93.81 89 GLU A C 1
ATOM 711 O O . GLU A 1 89 ? 5.282 -7.119 6.072 1.00 93.81 89 GLU A O 1
ATOM 716 N N . PRO A 1 90 ? 6.376 -8.887 6.963 1.00 94.06 90 PRO A N 1
ATOM 717 C CA . PRO A 1 90 ? 7.460 -9.867 7.026 1.00 94.06 90 PRO A CA 1
ATOM 718 C C . PRO A 1 90 ? 7.398 -10.886 5.880 1.00 94.06 90 PRO A C 1
ATOM 720 O O . PRO A 1 90 ? 6.322 -11.265 5.411 1.00 94.06 90 PRO A O 1
ATOM 723 N N . SER A 1 91 ? 8.566 -11.376 5.456 1.00 92.44 91 SER A N 1
ATOM 724 C CA . SER A 1 91 ? 8.713 -12.292 4.309 1.00 92.44 91 SER A CA 1
ATOM 725 C C . SER A 1 91 ? 7.981 -13.629 4.474 1.00 92.44 91 SER A C 1
ATOM 727 O O . SER A 1 91 ? 7.601 -14.254 3.488 1.00 92.44 91 SER A O 1
ATOM 729 N N . ILE A 1 92 ? 7.688 -14.051 5.710 1.00 94.38 92 ILE A N 1
ATOM 730 C CA . ILE A 1 92 ? 6.894 -15.260 5.988 1.00 94.38 92 ILE A CA 1
ATOM 731 C 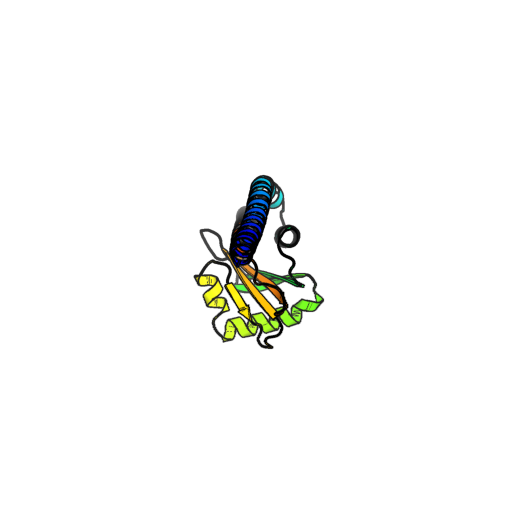C . ILE A 1 92 ? 5.480 -15.209 5.381 1.00 94.38 92 ILE A C 1
ATOM 733 O O . ILE A 1 92 ? 4.878 -16.252 5.130 1.00 94.38 92 ILE A O 1
ATOM 737 N N . HIS A 1 93 ? 4.951 -14.009 5.125 1.00 93.94 93 HIS A N 1
ATOM 738 C CA . HIS A 1 93 ? 3.636 -13.814 4.519 1.00 93.94 93 HIS A CA 1
ATOM 739 C C . HIS A 1 93 ? 3.669 -13.686 2.991 1.00 93.94 93 HIS A C 1
ATOM 741 O O . HIS A 1 93 ? 2.605 -13.569 2.383 1.00 93.94 93 HIS A O 1
ATOM 747 N N . GLU A 1 94 ? 4.843 -13.769 2.359 1.00 95.19 94 GLU A N 1
ATOM 748 C CA . GLU A 1 94 ? 4.992 -13.614 0.909 1.00 95.19 94 GLU A CA 1
ATOM 749 C C . GLU A 1 94 ? 4.106 -14.592 0.127 1.00 95.19 94 GLU A C 1
ATOM 751 O O . GLU A 1 94 ? 3.346 -14.179 -0.747 1.00 95.19 94 GLU A O 1
ATOM 756 N N . GLU A 1 95 ? 4.133 -15.876 0.484 1.00 94.19 95 GLU A N 1
ATOM 757 C CA . GLU A 1 95 ? 3.364 -16.909 -0.219 1.00 94.19 95 GLU A CA 1
ATOM 758 C C . GLU A 1 95 ? 1.847 -16.715 -0.069 1.00 94.19 95 GLU A C 1
ATOM 760 O O . GLU A 1 95 ? 1.078 -16.926 -1.009 1.00 94.19 95 GLU A O 1
ATOM 765 N N . ILE A 1 96 ? 1.404 -16.261 1.108 1.00 92.94 96 ILE A N 1
ATOM 766 C CA . ILE A 1 96 ? -0.006 -15.938 1.358 1.00 92.94 96 ILE A CA 1
ATOM 767 C C . ILE A 1 96 ? -0.416 -14.753 0.483 1.00 92.94 96 ILE A C 1
ATOM 769 O O . ILE A 1 96 ? -1.432 -14.820 -0.204 1.00 92.94 96 ILE A O 1
ATOM 773 N N . ILE A 1 97 ? 0.393 -13.693 0.456 1.00 95.12 97 ILE A N 1
ATOM 774 C CA . ILE A 1 97 ? 0.117 -12.506 -0.354 1.00 95.12 97 ILE A CA 1
ATOM 775 C C . ILE A 1 97 ? 0.094 -12.843 -1.845 1.00 95.12 97 ILE A C 1
ATOM 777 O O . ILE A 1 97 ? -0.798 -12.370 -2.545 1.00 95.12 97 ILE A O 1
ATOM 781 N N . ARG A 1 98 ? 1.024 -13.666 -2.343 1.00 96.06 98 ARG A N 1
ATOM 782 C CA . ARG A 1 98 ? 1.030 -14.106 -3.748 1.00 96.06 98 ARG A CA 1
ATOM 783 C C . ARG A 1 98 ? -0.261 -14.832 -4.109 1.00 96.06 98 ARG A C 1
ATOM 785 O O . ARG A 1 98 ? -0.894 -14.479 -5.099 1.00 96.06 98 ARG A O 1
ATOM 792 N N . ARG A 1 99 ? -0.689 -15.783 -3.274 1.00 95.12 99 ARG A N 1
ATOM 793 C CA . ARG A 1 99 ? -1.938 -16.530 -3.481 1.00 95.12 99 ARG A CA 1
ATOM 794 C C . ARG A 1 99 ? -3.164 -15.620 -3.493 1.00 95.12 99 ARG A C 1
ATOM 796 O O . ARG A 1 99 ? -4.003 -15.745 -4.381 1.00 95.12 99 ARG A O 1
ATOM 803 N N . GLU A 1 100 ? -3.258 -14.706 -2.530 1.00 95.25 100 GLU A N 1
ATOM 804 C CA . GLU A 1 100 ? -4.366 -13.752 -2.468 1.00 95.25 100 GLU A CA 1
ATOM 805 C C . GLU A 1 100 ? -4.361 -12.832 -3.692 1.00 95.25 100 GLU A C 1
ATOM 807 O O . GLU A 1 100 ? -5.396 -12.655 -4.323 1.00 95.25 100 GLU A O 1
ATOM 812 N N . VAL A 1 101 ? -3.206 -12.306 -4.106 1.00 95.44 101 VAL A N 1
ATOM 813 C CA . VAL A 1 101 ? -3.116 -11.462 -5.307 1.00 95.44 101 VAL A CA 1
ATOM 814 C C . VAL A 1 101 ? -3.534 -12.221 -6.565 1.00 95.44 101 VAL A C 1
ATOM 816 O O . VAL A 1 101 ? -4.320 -11.675 -7.338 1.00 95.44 101 VAL A O 1
ATOM 819 N N . SER A 1 102 ? -3.111 -13.477 -6.750 1.00 95.31 102 SER A N 1
ATOM 820 C CA . SER A 1 102 ? -3.594 -14.315 -7.859 1.00 95.31 102 SER A CA 1
ATOM 821 C C . SER A 1 102 ? -5.119 -14.443 -7.847 1.00 95.31 102 SER A C 1
ATOM 823 O O . SER A 1 102 ? -5.766 -14.206 -8.864 1.00 95.31 102 SER A O 1
ATOM 825 N N . HIS A 1 103 ? -5.716 -14.703 -6.682 1.00 94.62 103 HIS A N 1
ATOM 826 C CA . HIS A 1 103 ? -7.170 -14.769 -6.551 1.00 94.62 103 HIS A CA 1
ATOM 827 C C . HIS A 1 103 ? -7.863 -13.428 -6.866 1.00 94.62 103 HIS A C 1
ATOM 829 O O . HIS A 1 103 ? -8.914 -13.390 -7.512 1.00 94.62 103 HIS A O 1
ATOM 835 N N . LEU A 1 104 ? -7.282 -12.305 -6.438 1.00 95.06 104 LEU A N 1
ATOM 836 C CA . LEU A 1 104 ? -7.810 -10.967 -6.720 1.00 95.06 104 LEU A CA 1
ATOM 837 C C . LEU A 1 104 ? -7.706 -10.598 -8.205 1.00 95.06 104 LEU A C 1
ATOM 839 O O . LEU A 1 104 ? -8.545 -9.840 -8.700 1.00 95.06 104 LEU A O 1
ATOM 843 N N . ILE A 1 105 ? -6.710 -11.126 -8.919 1.00 94.62 105 ILE A N 1
ATOM 844 C CA . ILE A 1 105 ? -6.602 -11.012 -10.378 1.00 94.62 105 ILE A CA 1
ATOM 845 C C . ILE A 1 105 ? -7.719 -11.826 -11.040 1.00 94.62 105 ILE A C 1
ATOM 847 O O . ILE A 1 105 ? -8.494 -11.257 -11.809 1.00 94.62 105 ILE A O 1
ATOM 851 N N . ASP A 1 106 ? -7.872 -13.102 -10.674 1.00 95.31 106 ASP A N 1
ATOM 852 C CA . ASP A 1 106 ? -8.879 -14.007 -11.251 1.00 95.31 106 ASP A CA 1
ATOM 853 C C . ASP A 1 106 ? -10.318 -13.504 -11.053 1.00 95.31 106 ASP A C 1
ATOM 855 O O . ASP A 1 106 ? -11.184 -13.672 -11.911 1.00 95.31 106 ASP A O 1
ATOM 859 N N . THR A 1 107 ? -10.583 -12.852 -9.920 1.00 94.12 107 THR A N 1
ATOM 860 C CA . THR A 1 107 ? -11.898 -12.278 -9.584 1.00 94.12 107 THR A CA 1
ATOM 861 C C . THR A 1 107 ? -12.119 -10.867 -10.140 1.00 94.12 107 THR A C 1
ATOM 863 O O . THR A 1 107 ? -13.209 -10.312 -9.994 1.00 94.12 107 THR A O 1
ATOM 866 N N . GLY A 1 108 ? -11.108 -10.256 -10.770 1.00 94.75 108 GLY A N 1
ATOM 867 C CA . GLY A 1 108 ? -11.169 -8.899 -11.324 1.00 94.75 108 GLY A CA 1
ATOM 868 C C . GLY A 1 108 ? -11.086 -7.767 -10.289 1.00 94.75 108 GLY A C 1
ATOM 869 O O . GLY A 1 108 ? -11.135 -6.588 -10.655 1.00 94.75 108 GLY A O 1
ATOM 870 N N . ILE A 1 109 ? -10.920 -8.089 -9.002 1.00 94.62 109 ILE A N 1
ATOM 871 C CA . ILE A 1 109 ? -10.787 -7.104 -7.919 1.00 94.62 109 ILE A CA 1
ATOM 872 C C . ILE A 1 109 ? -9.482 -6.314 -8.056 1.00 94.62 109 ILE A C 1
ATOM 874 O O . ILE A 1 109 ? -9.470 -5.106 -7.823 1.00 94.62 109 ILE A O 1
ATOM 878 N N . PHE A 1 110 ? -8.394 -6.957 -8.485 1.00 95.00 110 PHE A N 1
ATOM 879 C CA . PHE A 1 110 ? -7.112 -6.285 -8.704 1.00 95.00 110 PHE A CA 1
ATOM 880 C C . PHE A 1 110 ? -7.232 -5.191 -9.780 1.00 95.00 110 PHE A C 1
ATOM 882 O O . PHE A 1 110 ? -6.814 -4.052 -9.573 1.00 95.00 110 PHE A O 1
ATOM 889 N N . ALA A 1 111 ? -7.911 -5.492 -10.892 1.00 93.81 111 ALA A N 1
ATOM 890 C CA . ALA A 1 111 ? -8.201 -4.518 -11.945 1.00 93.81 111 ALA A CA 1
ATOM 891 C C . ALA A 1 111 ? -9.137 -3.392 -11.466 1.00 93.81 111 ALA A C 1
ATOM 893 O O . ALA A 1 111 ? -8.979 -2.233 -11.854 1.00 93.81 111 ALA A O 1
ATOM 894 N N . MET A 1 112 ? -10.100 -3.708 -10.594 1.00 93.75 112 MET A N 1
ATOM 895 C CA . MET A 1 112 ? -10.938 -2.696 -9.949 1.00 93.75 112 MET A CA 1
ATOM 896 C C . MET A 1 112 ? -10.109 -1.751 -9.067 1.00 93.75 112 MET A C 1
ATOM 898 O O . MET A 1 112 ? -10.289 -0.541 -9.173 1.00 93.75 112 MET A O 1
ATOM 902 N N . ALA A 1 113 ? -9.176 -2.269 -8.261 1.00 94.44 113 ALA A N 1
ATOM 903 C CA . ALA A 1 113 ? -8.295 -1.459 -7.415 1.00 94.44 113 ALA A CA 1
ATOM 904 C C . ALA A 1 113 ? -7.479 -0.443 -8.232 1.00 94.44 113 ALA A C 1
ATOM 906 O O . ALA A 1 113 ? -7.352 0.718 -7.840 1.00 94.44 113 ALA A O 1
ATOM 907 N N . ILE A 1 114 ? -6.978 -0.868 -9.397 1.00 93.75 114 ILE A N 1
ATOM 908 C CA . ILE A 1 114 ? -6.257 0.003 -10.333 1.00 93.75 114 ILE A CA 1
ATOM 909 C C . ILE A 1 114 ? -7.158 1.144 -10.825 1.00 93.75 114 ILE A C 1
ATOM 911 O O . ILE A 1 114 ? -6.748 2.303 -10.813 1.00 93.75 114 ILE A O 1
ATOM 915 N N . ARG A 1 115 ? -8.392 0.828 -11.241 1.00 91.00 115 ARG A N 1
ATOM 916 C CA . ARG A 1 115 ? -9.331 1.808 -11.806 1.00 91.00 115 ARG A CA 1
ATOM 917 C C . ARG A 1 115 ? -9.824 2.827 -10.779 1.00 91.00 115 ARG A C 1
ATOM 919 O O . ARG A 1 115 ? -9.952 4.000 -11.114 1.00 91.00 115 ARG A O 1
ATOM 926 N N . GLU A 1 116 ? -10.130 2.386 -9.561 1.00 88.38 116 GLU A N 1
ATOM 927 C CA . GLU A 1 116 ? -10.685 3.263 -8.521 1.00 88.38 116 GLU A CA 1
ATOM 928 C C . GLU A 1 116 ? -9.673 4.310 -8.040 1.00 88.38 116 GLU A C 1
ATOM 930 O O . GLU A 1 116 ? -10.067 5.405 -7.637 1.00 88.38 116 GLU A O 1
ATOM 935 N N . ASN A 1 117 ? -8.374 3.985 -8.083 1.00 86.69 117 ASN A N 1
ATOM 936 C CA . ASN A 1 117 ? -7.292 4.841 -7.587 1.00 86.69 117 ASN A CA 1
ATOM 937 C C . ASN A 1 117 ? -7.560 5.391 -6.172 1.00 86.69 117 ASN A C 1
ATOM 939 O O . ASN A 1 117 ? -7.315 6.557 -5.855 1.00 86.69 117 ASN A O 1
ATOM 943 N N . ARG A 1 118 ? -8.147 4.529 -5.340 1.00 88.69 118 ARG A N 1
ATOM 944 C CA . ARG A 1 118 ? -8.518 4.752 -3.945 1.00 88.69 118 ARG A CA 1
ATOM 945 C C . ARG A 1 118 ? -8.279 3.450 -3.184 1.00 88.69 118 ARG A C 1
ATOM 947 O O . ARG A 1 118 ? -8.359 2.382 -3.794 1.00 88.69 118 ARG A O 1
ATOM 954 N N . PRO A 1 119 ? -8.025 3.512 -1.869 1.00 92.44 119 PRO A N 1
ATOM 955 C CA . PRO A 1 119 ? -7.869 2.306 -1.081 1.00 92.44 119 PRO A CA 1
ATOM 956 C C . PRO A 1 119 ? -9.172 1.506 -1.077 1.00 92.44 119 PRO A C 1
ATOM 958 O O . PRO A 1 119 ? -10.236 2.045 -0.765 1.00 92.44 119 PRO A O 1
ATOM 961 N N . ILE A 1 120 ? -9.073 0.217 -1.392 1.00 93.62 120 ILE A N 1
ATOM 962 C CA . ILE A 1 120 ? -10.173 -0.739 -1.271 1.00 93.62 120 ILE A CA 1
ATOM 963 C C . ILE A 1 120 ? -9.827 -1.782 -0.214 1.00 93.62 120 ILE A C 1
ATOM 965 O O . ILE A 1 120 ? -8.673 -2.185 -0.086 1.00 93.62 120 ILE A O 1
ATOM 969 N N . THR A 1 121 ? -10.833 -2.237 0.527 1.00 93.12 121 THR A N 1
ATOM 970 C CA . THR A 1 121 ? -10.672 -3.289 1.535 1.00 93.12 121 THR A CA 1
ATOM 971 C C . THR A 1 121 ? -11.515 -4.488 1.142 1.00 93.12 121 THR A C 1
ATOM 973 O O . THR A 1 121 ? -12.722 -4.354 0.939 1.00 93.12 121 THR A O 1
ATOM 976 N N . VAL A 1 122 ? -10.891 -5.658 1.068 1.00 92.69 122 VAL A N 1
ATOM 977 C CA . VAL A 1 122 ? -11.538 -6.924 0.707 1.00 92.69 122 VAL A CA 1
ATOM 978 C C . VAL A 1 122 ? -11.213 -8.003 1.728 1.00 92.69 122 VAL A C 1
ATOM 980 O O . VAL A 1 122 ? -10.268 -7.871 2.503 1.00 92.69 122 VAL A O 1
ATOM 983 N N . TYR A 1 123 ? -12.021 -9.057 1.769 1.00 91.12 123 TYR A N 1
ATOM 984 C CA . TYR A 1 123 ? -11.723 -10.237 2.577 1.00 91.12 123 TYR A CA 1
ATOM 985 C C . TYR A 1 123 ? -10.809 -11.179 1.799 1.00 91.12 123 TYR A C 1
ATOM 987 O O . TYR A 1 123 ? -10.925 -11.261 0.577 1.00 91.12 123 TYR A O 1
ATOM 995 N N . SER A 1 124 ? -9.927 -11.879 2.512 1.00 87.25 124 SER A N 1
ATOM 996 C CA . SER A 1 124 ? -9.151 -12.973 1.927 1.00 87.25 124 SER A CA 1
ATOM 997 C C . SER A 1 124 ? -10.054 -14.118 1.484 1.00 87.25 124 SER A C 1
ATOM 999 O O . SER A 1 124 ? -11.189 -14.248 1.960 1.00 87.25 124 SER A O 1
ATOM 1001 N N . GLN A 1 125 ? -9.532 -14.987 0.621 1.00 84.62 125 GLN A N 1
ATOM 1002 C CA . GLN A 1 125 ? -10.269 -16.152 0.129 1.00 84.62 125 GLN A CA 1
ATOM 1003 C C . GLN A 1 125 ? -10.752 -17.065 1.270 1.00 84.62 125 GLN A C 1
ATOM 1005 O O . GLN A 1 125 ? -11.870 -17.581 1.236 1.00 84.62 125 GLN A O 1
ATOM 1010 N N . ASP A 1 126 ? -9.924 -17.248 2.300 1.00 81.94 126 ASP A N 1
ATOM 1011 C CA . ASP A 1 126 ? -10.250 -18.054 3.482 1.00 81.94 126 ASP A CA 1
ATOM 1012 C C . ASP A 1 126 ? -11.159 -17.328 4.494 1.00 81.94 126 ASP A C 1
ATOM 1014 O O . ASP A 1 126 ? -11.630 -17.924 5.463 1.00 81.94 126 ASP A O 1
ATOM 1018 N N . GLY A 1 127 ? -11.415 -16.034 4.277 1.00 81.69 127 GLY A N 1
ATOM 1019 C CA . GLY A 1 127 ? -12.226 -15.191 5.141 1.00 81.69 127 GLY A CA 1
ATOM 1020 C C . GLY A 1 127 ? -11.633 -14.938 6.528 1.00 81.69 127 GLY A C 1
ATOM 1021 O O . GLY A 1 127 ? -12.375 -14.483 7.401 1.00 81.69 127 GLY A O 1
ATOM 1022 N N . ASN A 1 128 ? -10.348 -15.220 6.762 1.00 83.31 128 ASN A N 1
ATOM 1023 C CA . ASN A 1 128 ? -9.678 -14.987 8.049 1.00 83.31 128 ASN A CA 1
ATOM 1024 C C . ASN A 1 128 ? -8.941 -13.645 8.102 1.00 83.31 128 ASN A C 1
ATOM 1026 O O . ASN A 1 128 ? -8.725 -13.088 9.184 1.00 83.31 128 ASN A O 1
ATOM 1030 N N . HIS A 1 129 ? -8.617 -13.086 6.941 1.00 86.50 129 HIS A N 1
ATOM 1031 C CA . HIS A 1 129 ? -7.888 -11.839 6.798 1.00 86.50 129 HIS A CA 1
ATOM 1032 C C . HIS A 1 129 ? -8.705 -10.800 6.032 1.00 86.50 129 HIS A C 1
ATOM 1034 O O . HIS A 1 129 ? -9.717 -11.091 5.384 1.00 86.50 129 HIS A O 1
ATOM 1040 N N . ARG A 1 130 ? -8.263 -9.548 6.124 1.00 91.81 130 ARG A N 1
ATOM 1041 C CA . ARG A 1 130 ? -8.641 -8.511 5.167 1.00 91.81 130 ARG A CA 1
ATOM 1042 C C . ARG A 1 130 ? -7.391 -8.002 4.477 1.00 91.81 130 ARG A C 1
ATOM 1044 O O . ARG A 1 130 ? -6.333 -7.898 5.097 1.00 91.81 130 ARG A O 1
ATOM 1051 N N . LEU A 1 131 ? -7.550 -7.664 3.210 1.00 94.81 131 LEU A N 1
ATOM 1052 C CA . LEU A 1 131 ? -6.533 -7.024 2.402 1.00 94.81 131 LEU A CA 1
ATOM 1053 C C . LEU A 1 131 ? -6.967 -5.594 2.117 1.00 94.81 131 LEU A C 1
ATOM 1055 O O . LEU A 1 131 ? -8.095 -5.357 1.686 1.00 94.81 131 LEU A O 1
ATOM 1059 N N . VAL A 1 132 ? -6.063 -4.653 2.352 1.00 95.75 132 VAL A N 1
ATOM 1060 C CA . VAL A 1 132 ? -6.166 -3.283 1.861 1.00 95.75 132 VAL A CA 1
ATOM 1061 C C . VAL A 1 132 ? -5.315 -3.182 0.613 1.00 95.75 132 VAL A C 1
ATOM 1063 O O . VAL A 1 132 ? -4.111 -3.418 0.673 1.00 95.75 132 VAL A O 1
ATOM 1066 N N . LEU A 1 133 ? -5.933 -2.823 -0.502 1.00 97.00 133 LEU A N 1
ATOM 1067 C CA . LEU A 1 133 ? -5.246 -2.586 -1.760 1.00 97.00 133 LEU A CA 1
ATOM 1068 C C . LEU A 1 133 ? -5.255 -1.102 -2.061 1.00 97.00 133 LEU A C 1
ATOM 1070 O O . LEU A 1 133 ? -6.284 -0.442 -1.910 1.00 97.00 133 LEU A O 1
ATOM 1074 N N . HIS A 1 134 ? -4.129 -0.589 -2.534 1.00 96.75 134 HIS A N 1
ATOM 1075 C CA . HIS A 1 134 ? -4.057 0.767 -3.048 1.00 96.75 134 HIS A CA 1
ATOM 1076 C C . HIS A 1 134 ? -3.023 0.849 -4.165 1.00 96.75 134 HIS A C 1
ATOM 1078 O O . HIS A 1 134 ? -1.848 0.543 -3.974 1.00 96.75 134 HIS A O 1
ATOM 1084 N N . VAL A 1 135 ? -3.450 1.309 -5.336 1.00 95.75 135 VAL A N 1
ATOM 1085 C CA . VAL A 1 135 ? -2.565 1.456 -6.493 1.00 95.75 135 VAL A CA 1
ATOM 1086 C C . VAL A 1 135 ? -1.495 2.525 -6.237 1.00 95.75 135 VAL A C 1
ATOM 1088 O O . VAL A 1 135 ? -1.776 3.591 -5.689 1.00 95.75 135 VAL A O 1
ATOM 1091 N N . LEU A 1 136 ? -0.256 2.262 -6.640 1.00 95.12 136 LEU A N 1
ATOM 1092 C CA . LEU A 1 136 ? 0.793 3.274 -6.717 1.00 95.12 136 LEU A CA 1
ATOM 1093 C C . LEU A 1 136 ? 0.668 3.932 -8.089 1.00 95.12 136 LEU A C 1
ATOM 1095 O O . LEU A 1 136 ? 1.162 3.396 -9.076 1.00 95.12 136 LEU A O 1
ATOM 1099 N N . ALA A 1 137 ? -0.037 5.055 -8.190 1.00 91.69 137 ALA A N 1
ATOM 1100 C CA . ALA A 1 137 ? -0.267 5.723 -9.470 1.00 91.69 137 ALA A CA 1
ATOM 1101 C C . ALA A 1 137 ? 0.170 7.183 -9.426 1.00 91.69 137 ALA A C 1
ATOM 1103 O O . ALA A 1 137 ? -0.167 7.917 -8.492 1.00 91.69 137 ALA A O 1
ATOM 1104 N N . THR A 1 138 ? 0.858 7.638 -10.468 1.00 87.00 138 THR A N 1
ATOM 1105 C CA . THR A 1 138 ? 1.169 9.060 -10.666 1.00 87.00 138 THR A CA 1
ATOM 1106 C C . THR A 1 138 ? 0.117 9.701 -11.574 1.00 87.00 138 THR A C 1
ATOM 1108 O O . THR A 1 138 ? -0.984 9.165 -11.708 1.00 87.00 138 THR A O 1
ATOM 1111 N N . SER A 1 139 ? 0.354 10.902 -12.104 1.00 79.81 139 SER A N 1
ATOM 1112 C CA . SER A 1 139 ? -0.546 11.494 -13.110 1.00 79.81 139 SER A CA 1
ATOM 1113 C C . SER A 1 139 ? -0.396 10.844 -14.488 1.00 79.81 139 SER A C 1
ATOM 1115 O O . SER A 1 139 ? -1.305 10.965 -15.305 1.00 79.81 139 SER A O 1
ATOM 1117 N N . SER A 1 140 ? 0.733 10.177 -14.748 1.00 79.75 140 SER A N 1
ATOM 1118 C CA . SER A 1 140 ? 1.093 9.645 -16.064 1.00 79.75 140 SER A CA 1
ATOM 1119 C C . SER A 1 140 ? 0.760 8.159 -16.213 1.00 79.75 140 SER A C 1
ATOM 1121 O O . SER A 1 140 ? 0.252 7.753 -17.256 1.00 79.75 140 SER A O 1
ATOM 1123 N N . ARG A 1 141 ? 1.039 7.341 -15.188 1.00 86.50 141 ARG A N 1
ATOM 1124 C CA . ARG A 1 141 ? 0.866 5.883 -15.236 1.00 86.50 141 ARG A CA 1
ATOM 1125 C C . ARG A 1 141 ? 0.765 5.241 -13.852 1.00 86.50 141 ARG A C 1
ATOM 1127 O O . ARG A 1 141 ? 1.059 5.856 -12.824 1.00 86.50 141 ARG A O 1
ATOM 1134 N N . VAL A 1 142 ? 0.369 3.972 -13.847 1.00 93.00 142 VAL A N 1
ATOM 1135 C CA . VAL A 1 142 ? 0.459 3.086 -12.681 1.00 93.00 142 VAL A CA 1
ATOM 1136 C C . VAL A 1 142 ? 1.898 2.584 -12.564 1.00 93.00 142 VAL A C 1
ATOM 1138 O O . VAL A 1 142 ? 2.469 2.124 -13.545 1.00 93.00 142 VAL A O 1
ATOM 1141 N N . ARG A 1 143 ? 2.483 2.706 -11.373 1.00 93.31 143 ARG A N 1
ATOM 1142 C CA . ARG A 1 143 ? 3.834 2.240 -11.023 1.00 93.31 143 ARG A CA 1
ATOM 1143 C C . ARG A 1 143 ? 3.812 0.938 -10.225 1.00 93.31 143 ARG A C 1
ATOM 1145 O O . ARG A 1 143 ? 4.828 0.263 -10.130 1.00 93.31 143 ARG A O 1
ATOM 1152 N N . GLY A 1 144 ? 2.670 0.584 -9.637 1.00 95.56 144 GLY A N 1
ATOM 1153 C CA . GLY A 1 144 ? 2.569 -0.600 -8.795 1.00 95.56 144 GLY A CA 1
ATOM 1154 C C . GLY A 1 144 ? 1.281 -0.692 -7.988 1.00 95.56 144 GLY A C 1
ATOM 1155 O O . GLY A 1 144 ? 0.307 0.017 -8.244 1.00 95.56 144 GLY A O 1
ATOM 1156 N N . MET A 1 145 ? 1.285 -1.570 -6.991 1.00 97.38 145 MET A N 1
ATOM 1157 C CA . MET A 1 145 ? 0.184 -1.825 -6.066 1.00 97.38 145 MET A CA 1
ATOM 1158 C C . MET A 1 145 ? 0.737 -2.071 -4.663 1.00 97.38 145 MET A C 1
ATOM 1160 O O . MET A 1 145 ? 1.643 -2.881 -4.479 1.00 97.38 145 MET A O 1
ATOM 1164 N N . PHE A 1 146 ? 0.159 -1.410 -3.669 1.00 98.00 146 PHE A N 1
ATOM 1165 C CA . PHE A 1 146 ? 0.355 -1.730 -2.261 1.00 98.00 146 PHE A CA 1
ATOM 1166 C C . PHE A 1 146 ? -0.703 -2.728 -1.788 1.00 98.00 146 PHE A C 1
ATOM 1168 O O . PHE A 1 146 ? -1.884 -2.569 -2.107 1.00 98.00 146 PHE A O 1
ATOM 1175 N N . ILE A 1 147 ? -0.277 -3.701 -0.982 1.00 97.44 147 ILE A N 1
ATOM 1176 C CA . ILE A 1 147 ? -1.124 -4.679 -0.302 1.00 97.44 147 ILE A CA 1
ATOM 1177 C C . ILE A 1 147 ? -0.809 -4.645 1.198 1.00 97.44 147 ILE A C 1
ATOM 1179 O O . ILE A 1 147 ? 0.318 -4.909 1.608 1.00 97.44 147 ILE A O 1
ATOM 1183 N N . GLY A 1 148 ? -1.812 -4.361 2.025 1.00 96.19 148 GLY A N 1
ATOM 1184 C CA . GLY A 1 148 ? -1.731 -4.461 3.481 1.00 96.19 148 GLY A CA 1
ATOM 1185 C C . GLY A 1 148 ? -2.613 -5.590 4.004 1.00 96.19 148 GLY A C 1
ATOM 1186 O O . GLY A 1 148 ? -3.816 -5.595 3.749 1.00 96.19 148 GLY A O 1
ATOM 1187 N N . LEU A 1 149 ? -2.039 -6.530 4.749 1.00 94.38 149 LEU A N 1
ATOM 1188 C CA . LEU A 1 149 ? -2.748 -7.647 5.371 1.00 94.38 149 LEU A CA 1
ATOM 1189 C C . LEU A 1 149 ? -3.102 -7.306 6.825 1.00 94.38 149 LEU A C 1
ATOM 1191 O O . LEU A 1 149 ? -2.245 -6.885 7.598 1.00 94.38 149 LEU A O 1
ATOM 1195 N N . THR A 1 150 ? -4.353 -7.519 7.220 1.00 90.69 150 THR A N 1
ATOM 1196 C CA . THR A 1 150 ? -4.846 -7.368 8.604 1.00 90.69 150 THR A CA 1
ATOM 1197 C C . THR A 1 150 ? -5.726 -8.565 8.975 1.00 90.69 150 THR A C 1
ATOM 1199 O O . THR A 1 150 ? -6.194 -9.305 8.103 1.00 90.69 150 THR A O 1
ATOM 1202 N N . THR A 1 151 ? -5.950 -8.803 10.268 1.00 84.88 151 THR A N 1
ATOM 1203 C CA . THR A 1 151 ? -6.872 -9.855 10.714 1.00 84.88 151 THR A CA 1
ATOM 1204 C C . THR A 1 151 ? -8.324 -9.432 10.524 1.00 84.88 151 THR A C 1
ATOM 1206 O O . THR A 1 151 ? -8.691 -8.259 10.608 1.00 84.88 151 THR A O 1
ATOM 1209 N N . ARG A 1 152 ? -9.218 -10.401 10.314 1.00 78.00 152 ARG A N 1
ATOM 1210 C CA . ARG A 1 152 ? -10.655 -10.113 10.216 1.00 78.00 152 ARG A CA 1
ATOM 1211 C C . ARG A 1 152 ? -11.251 -9.543 11.503 1.00 78.00 152 ARG A C 1
ATOM 1213 O O . ARG A 1 152 ? -12.266 -8.849 11.434 1.00 78.00 152 ARG A O 1
ATOM 1220 N N . THR A 1 153 ? -10.670 -9.861 12.655 1.00 72.50 153 THR A N 1
ATOM 1221 C CA . THR A 1 153 ? -11.151 -9.429 13.973 1.00 72.50 153 THR A CA 1
ATOM 1222 C C . THR A 1 153 ? -10.814 -7.978 14.292 1.00 72.50 153 THR A C 1
ATOM 1224 O O . THR A 1 153 ? -11.484 -7.371 15.126 1.00 72.50 153 THR A O 1
ATOM 1227 N N . GLU A 1 154 ? -9.818 -7.397 13.623 1.00 75.56 154 GLU A N 1
ATOM 1228 C CA . GLU A 1 154 ? -9.482 -5.987 13.791 1.00 75.56 154 GLU A CA 1
ATOM 1229 C C . GLU A 1 154 ? -10.599 -5.068 13.280 1.00 75.56 154 GLU A C 1
ATOM 1231 O O . GLU A 1 154 ? -11.337 -5.359 12.323 1.00 75.56 154 GLU A O 1
ATOM 1236 N N . ARG A 1 155 ? -10.740 -3.913 13.942 1.00 73.88 155 ARG A N 1
ATOM 1237 C CA . ARG A 1 155 ? -11.644 -2.856 13.479 1.00 73.88 155 ARG A CA 1
ATOM 1238 C C . ARG A 1 155 ? -11.233 -2.425 12.074 1.00 73.88 155 ARG A C 1
ATOM 1240 O O . ARG A 1 155 ? -10.055 -2.417 11.734 1.00 73.88 155 ARG A O 1
ATOM 1247 N N . SER A 1 156 ? -12.216 -2.071 11.248 1.00 79.06 156 SER A N 1
ATOM 1248 C CA . SER A 1 156 ? -11.934 -1.486 9.938 1.00 79.06 156 SER A CA 1
ATOM 1249 C C . SER A 1 156 ? -11.070 -0.240 10.106 1.00 79.06 156 SER A C 1
ATOM 1251 O O . SER A 1 156 ? -11.364 0.597 10.964 1.00 79.06 156 SER A O 1
ATOM 1253 N N . ILE A 1 157 ? -10.044 -0.106 9.271 1.00 84.75 157 ILE A N 1
ATOM 1254 C CA . ILE A 1 157 ? -9.193 1.082 9.254 1.00 84.75 157 ILE A CA 1
ATOM 1255 C C . ILE A 1 157 ? -10.075 2.301 8.962 1.00 84.75 157 ILE A C 1
ATOM 1257 O O . ILE A 1 157 ? -10.904 2.281 8.050 1.00 84.75 157 ILE A O 1
ATOM 1261 N N . SER A 1 158 ? -9.925 3.346 9.778 1.00 85.56 158 SER A N 1
ATOM 1262 C CA . SER A 1 158 ? -10.687 4.589 9.637 1.00 85.56 158 SER A CA 1
ATOM 1263 C C . SER A 1 158 ? -10.464 5.211 8.257 1.00 85.56 158 SER A C 1
ATOM 1265 O O . SER A 1 158 ? -9.347 5.189 7.735 1.00 85.56 158 SER A O 1
ATOM 1267 N N . SER A 1 159 ? -11.502 5.834 7.694 1.00 82.12 159 SER A N 1
ATOM 1268 C CA . SER A 1 159 ? -11.421 6.544 6.411 1.00 82.12 159 SER A CA 1
ATOM 1269 C C . SER A 1 159 ? -10.304 7.587 6.386 1.00 82.12 159 SER A C 1
ATOM 1271 O O . SER A 1 159 ? -9.696 7.813 5.343 1.00 82.12 159 SER A O 1
ATOM 1273 N N . ILE A 1 160 ? -9.991 8.186 7.536 1.00 82.56 160 ILE A N 1
ATOM 1274 C CA . ILE A 1 160 ? -8.954 9.210 7.634 1.00 82.56 160 ILE A CA 1
ATOM 1275 C C . ILE A 1 160 ? -7.547 8.596 7.557 1.00 82.56 160 ILE A C 1
ATOM 1277 O O . ILE A 1 160 ? -6.685 9.125 6.861 1.00 82.56 160 ILE A O 1
ATOM 1281 N N . LEU A 1 161 ? -7.324 7.432 8.179 1.00 86.06 161 LEU A N 1
ATOM 1282 C CA . LEU A 1 161 ? -6.060 6.692 8.049 1.00 86.06 161 LEU A CA 1
AT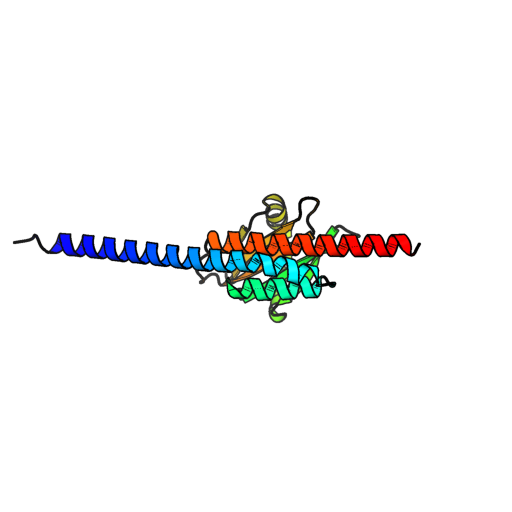OM 1283 C C . LEU A 1 161 ? -5.868 6.163 6.623 1.00 86.06 161 LEU A C 1
ATOM 1285 O O . LEU A 1 161 ? -4.755 6.181 6.106 1.00 86.06 161 LEU A O 1
ATOM 1289 N N . LEU A 1 162 ? -6.951 5.749 5.957 1.00 90.12 162 LEU A N 1
ATOM 1290 C CA . LEU A 1 162 ? -6.918 5.376 4.540 1.00 90.12 162 LEU A CA 1
ATOM 1291 C C . LEU A 1 162 ? -6.587 6.573 3.634 1.00 90.12 162 LEU A C 1
ATOM 1293 O O . LEU A 1 162 ? -5.846 6.423 2.663 1.00 90.12 162 LEU A O 1
ATOM 1297 N N . ALA A 1 163 ? -7.089 7.769 3.953 1.00 87.31 163 ALA A N 1
ATOM 1298 C CA . ALA A 1 163 ? -6.710 8.987 3.241 1.00 87.31 163 ALA A CA 1
ATOM 1299 C C . ALA A 1 163 ? -5.216 9.303 3.430 1.00 87.31 163 ALA A C 1
ATOM 1301 O O . ALA A 1 163 ? -4.526 9.575 2.451 1.00 87.31 163 ALA A O 1
ATOM 1302 N N . LEU A 1 164 ? -4.695 9.186 4.657 1.00 86.94 164 LEU A N 1
ATOM 1303 C CA . LEU A 1 164 ? -3.268 9.365 4.937 1.00 86.94 164 LEU A CA 1
ATOM 1304 C C . LEU A 1 164 ? -2.402 8.331 4.200 1.00 86.94 164 LEU A C 1
ATOM 1306 O O . LEU A 1 164 ? -1.420 8.701 3.557 1.00 86.94 164 LEU A O 1
ATOM 1310 N N . LEU A 1 165 ? -2.812 7.058 4.213 1.00 92.12 165 LEU A N 1
ATOM 1311 C CA . LEU A 1 165 ? -2.188 5.988 3.432 1.00 92.12 165 LEU A CA 1
ATOM 1312 C C . LEU A 1 165 ? -2.118 6.361 1.947 1.00 92.12 165 LEU A C 1
ATOM 1314 O O . LEU A 1 165 ? -1.061 6.250 1.336 1.00 92.12 165 LEU A O 1
ATOM 1318 N N . SER A 1 166 ? -3.217 6.868 1.384 1.00 92.31 166 SER A N 1
ATOM 1319 C CA . SER A 1 166 ? -3.276 7.280 -0.024 1.00 92.31 166 SER A CA 1
ATOM 1320 C C . SER A 1 166 ? -2.244 8.363 -0.347 1.00 92.31 166 SER A C 1
ATOM 1322 O O . SER A 1 166 ? -1.593 8.308 -1.388 1.00 92.31 166 SER A O 1
ATOM 1324 N N . ILE A 1 167 ? -2.054 9.333 0.553 1.00 88.69 167 ILE A N 1
ATOM 1325 C CA . ILE A 1 167 ? -1.074 10.412 0.371 1.00 88.69 167 ILE A CA 1
ATOM 1326 C C . ILE A 1 167 ? 0.359 9.863 0.411 1.00 88.69 167 ILE A C 1
ATOM 1328 O O . ILE A 1 167 ? 1.166 10.173 -0.466 1.00 88.69 167 ILE A O 1
ATOM 1332 N N . VAL A 1 168 ? 0.666 9.008 1.389 1.00 89.94 168 VAL A N 1
ATOM 1333 C CA . VAL A 1 168 ? 1.980 8.358 1.520 1.00 89.94 168 VAL A CA 1
ATOM 1334 C C . VAL A 1 168 ? 2.314 7.538 0.270 1.00 89.94 168 VAL A C 1
ATOM 1336 O O . VAL A 1 168 ? 3.399 7.675 -0.298 1.00 89.94 168 VAL A O 1
ATOM 1339 N N . LEU A 1 169 ? 1.359 6.741 -0.213 1.00 93.00 169 LEU A N 1
ATOM 1340 C CA . LEU A 1 169 ? 1.522 5.914 -1.407 1.00 93.00 169 LEU A CA 1
ATOM 1341 C C . LEU A 1 169 ? 1.609 6.742 -2.696 1.00 93.00 169 LEU A C 1
ATOM 1343 O O . LEU A 1 169 ? 2.354 6.378 -3.606 1.00 93.00 169 LEU A O 1
ATOM 1347 N N . LYS A 1 170 ? 0.916 7.886 -2.773 1.00 90.25 170 LYS A N 1
ATOM 1348 C CA . LYS A 1 170 ? 1.048 8.824 -3.897 1.00 90.25 170 LYS A CA 1
ATOM 1349 C C . LYS A 1 170 ? 2.469 9.373 -3.999 1.00 90.25 170 LYS A C 1
ATOM 1351 O O . LYS A 1 170 ? 3.040 9.408 -5.086 1.00 90.25 170 LYS A O 1
ATOM 1356 N N . ASN A 1 171 ? 3.052 9.763 -2.871 1.00 87.06 171 ASN A N 1
ATOM 1357 C CA . ASN A 1 171 ? 4.421 10.266 -2.836 1.00 87.06 171 ASN A CA 1
ATOM 1358 C C . ASN A 1 171 ? 5.443 9.161 -3.153 1.00 87.06 171 ASN A C 1
ATOM 1360 O O . ASN A 1 171 ? 6.404 9.417 -3.874 1.00 87.06 171 ASN A O 1
ATOM 1364 N N . CYS A 1 172 ? 5.204 7.931 -2.684 1.00 90.56 172 CYS A N 1
ATOM 1365 C CA . CYS A 1 172 ? 5.983 6.751 -3.070 1.00 90.56 172 CYS A CA 1
ATOM 1366 C C . CYS A 1 172 ? 5.978 6.552 -4.598 1.00 90.56 172 CYS A C 1
ATOM 1368 O O . CYS A 1 172 ? 7.039 6.470 -5.216 1.00 90.56 172 CYS A O 1
ATOM 1370 N N . ALA A 1 173 ? 4.797 6.585 -5.228 1.00 92.06 173 ALA A N 1
ATOM 1371 C CA . ALA A 1 173 ? 4.659 6.461 -6.679 1.00 92.06 173 ALA A CA 1
ATOM 1372 C C . ALA A 1 173 ? 5.412 7.568 -7.439 1.00 92.06 173 ALA A C 1
ATOM 1374 O O . ALA A 1 173 ? 6.109 7.280 -8.410 1.00 92.06 173 ALA A O 1
ATOM 1375 N N . ASN A 1 174 ? 5.314 8.823 -6.982 1.00 89.19 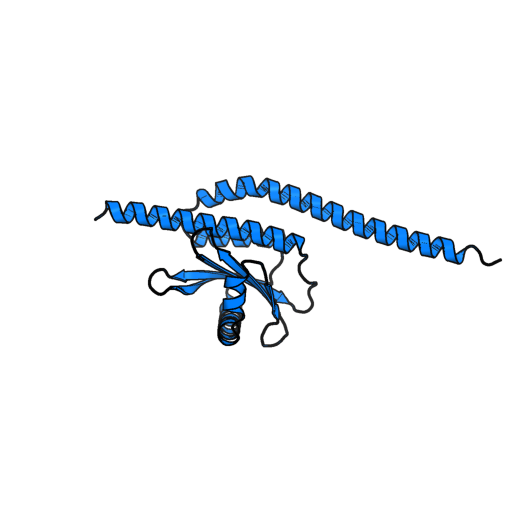174 ASN A N 1
ATOM 1376 C CA . ASN A 1 174 ? 6.020 9.957 -7.591 1.00 89.19 174 ASN A CA 1
ATOM 1377 C C . ASN A 1 174 ? 7.548 9.809 -7.506 1.00 89.19 174 ASN A C 1
ATOM 1379 O O . ASN A 1 174 ? 8.270 10.237 -8.406 1.00 89.19 174 ASN A O 1
ATOM 1383 N N . ALA A 1 175 ? 8.053 9.218 -6.426 1.00 86.62 175 ALA A N 1
ATOM 1384 C CA . ALA A 1 175 ? 9.480 9.008 -6.242 1.00 86.62 175 ALA A CA 1
ATOM 1385 C C . ALA A 1 175 ? 10.029 7.872 -7.099 1.00 86.62 175 ALA A C 1
ATOM 1387 O O . ALA A 1 175 ? 11.073 8.042 -7.723 1.00 86.62 175 ALA A O 1
ATOM 1388 N N . ILE A 1 176 ? 9.291 6.761 -7.188 1.00 88.62 176 ILE A N 1
ATOM 1389 C CA . ILE A 1 176 ? 9.584 5.673 -8.130 1.00 88.62 176 ILE A CA 1
ATOM 1390 C C . ILE A 1 176 ? 9.600 6.226 -9.560 1.00 88.62 176 ILE A C 1
ATOM 1392 O O . ILE A 1 176 ? 10.552 5.998 -10.300 1.00 88.62 176 ILE A O 1
ATOM 1396 N N . GLU A 1 177 ? 8.605 7.045 -9.923 1.00 87.12 177 GLU A N 1
ATOM 1397 C CA . GLU A 1 177 ? 8.577 7.711 -11.227 1.00 87.12 177 GLU A CA 1
ATOM 1398 C C . GLU A 1 177 ? 9.790 8.601 -11.468 1.00 87.12 177 GLU A C 1
ATOM 1400 O O . GLU A 1 177 ? 10.412 8.520 -12.526 1.00 87.12 177 GLU A O 1
ATOM 1405 N N . SER A 1 178 ? 10.128 9.443 -10.494 1.00 84.25 178 SER A N 1
ATOM 1406 C CA . SER A 1 178 ? 11.270 10.346 -10.607 1.00 84.25 178 SER A CA 1
ATOM 1407 C C . SER A 1 178 ? 12.560 9.556 -10.812 1.00 84.25 178 SER A C 1
ATOM 1409 O O . SER A 1 178 ? 13.361 9.902 -11.677 1.00 84.25 178 SER A O 1
ATOM 1411 N N . PHE A 1 179 ? 12.740 8.468 -10.064 1.00 82.44 179 PHE A N 1
ATOM 1412 C CA . PHE A 1 179 ? 13.891 7.586 -10.187 1.00 82.44 179 PHE A CA 1
ATOM 1413 C C . PHE A 1 179 ? 13.996 6.923 -11.568 1.00 82.44 179 PHE A C 1
ATOM 1415 O O . PHE A 1 179 ? 15.053 6.997 -12.197 1.00 82.44 179 PHE A O 1
ATOM 1422 N N . GLU A 1 180 ? 12.908 6.331 -12.065 1.00 80.31 180 GLU A N 1
ATOM 1423 C CA . GLU A 1 180 ? 12.863 5.704 -13.395 1.00 80.31 180 GLU A CA 1
ATOM 1424 C C . GLU A 1 180 ? 13.169 6.724 -14.505 1.00 80.31 180 GLU A C 1
ATOM 1426 O O . GLU A 1 180 ? 13.957 6.446 -15.412 1.00 80.31 180 GLU A O 1
ATOM 1431 N N . LEU A 1 181 ? 12.640 7.950 -14.392 1.00 78.38 181 LEU A N 1
ATOM 1432 C CA . LEU A 1 181 ? 12.952 9.043 -15.319 1.00 78.38 181 LEU A CA 1
ATOM 1433 C C . LEU A 1 181 ? 14.444 9.407 -15.299 1.00 78.38 181 LEU A C 1
ATOM 1435 O O . LEU A 1 181 ? 15.046 9.563 -16.362 1.00 78.38 181 LEU A O 1
ATOM 1439 N N . TYR A 1 182 ? 15.065 9.518 -14.119 1.00 76.50 182 TYR A N 1
ATOM 1440 C CA . TYR A 1 182 ? 16.503 9.785 -14.025 1.00 76.50 182 TYR A CA 1
ATOM 1441 C C . TYR A 1 182 ? 17.332 8.666 -14.661 1.00 76.50 182 TYR A C 1
ATOM 1443 O O . TYR A 1 182 ? 18.232 8.961 -15.449 1.00 76.50 182 TYR A O 1
ATOM 1451 N N . GLN A 1 183 ? 17.022 7.399 -14.376 1.00 75.44 183 GLN A N 1
ATOM 1452 C CA . GLN A 1 183 ? 17.710 6.255 -14.984 1.00 75.44 183 GLN A CA 1
ATOM 1453 C C . GLN A 1 183 ? 17.646 6.286 -16.514 1.00 75.44 183 GLN A C 1
ATOM 1455 O O . GLN A 1 183 ? 18.670 6.086 -17.174 1.00 75.44 183 GLN A O 1
ATOM 1460 N N . PHE A 1 184 ? 16.475 6.596 -17.076 1.00 74.88 184 PHE A N 1
ATOM 1461 C CA . PHE A 1 184 ? 16.303 6.732 -18.519 1.00 74.88 184 PHE A CA 1
ATOM 1462 C C . PHE A 1 184 ? 17.211 7.826 -19.104 1.00 74.88 184 PHE A C 1
ATOM 1464 O O . PHE A 1 184 ? 17.931 7.576 -20.070 1.00 74.88 184 PHE A O 1
ATOM 1471 N N . PHE A 1 185 ? 17.261 9.019 -18.495 1.00 73.56 185 PHE A N 1
ATOM 1472 C CA . PHE A 1 185 ? 18.122 10.111 -18.976 1.00 73.56 185 PHE A CA 1
ATOM 1473 C C . PHE A 1 185 ? 19.621 9.780 -18.946 1.00 73.56 185 PHE A C 1
ATOM 1475 O O . PHE A 1 185 ? 20.363 10.248 -19.813 1.00 73.56 185 PHE A O 1
ATOM 1482 N N . TYR A 1 186 ? 20.082 8.991 -17.972 1.00 67.81 186 TYR A N 1
ATOM 1483 C CA . TYR A 1 186 ? 21.481 8.556 -17.919 1.00 67.81 186 TYR A CA 1
ATOM 1484 C C . TYR A 1 186 ? 21.797 7.480 -18.967 1.00 67.81 186 TYR A C 1
ATOM 1486 O O . TYR A 1 186 ? 22.835 7.573 -19.626 1.00 67.81 186 TYR A O 1
ATOM 1494 N N . LYS A 1 187 ? 20.902 6.505 -19.184 1.00 64.94 187 LYS A N 1
ATOM 1495 C CA . LYS A 1 187 ? 21.080 5.474 -20.225 1.00 64.94 187 LYS A CA 1
ATOM 1496 C C . LYS A 1 187 ? 21.136 6.090 -21.628 1.00 64.94 187 LYS A C 1
ATOM 1498 O O . LYS A 1 187 ? 22.078 5.815 -22.358 1.00 64.94 187 LYS A O 1
ATOM 1503 N N . SER A 1 188 ? 20.252 7.040 -21.939 1.00 66.75 188 SER A N 1
ATOM 1504 C CA . SER A 1 188 ? 20.187 7.716 -23.250 1.00 66.75 188 SER A CA 1
ATOM 1505 C C . SER A 1 188 ? 21.364 8.654 -23.568 1.00 66.75 188 SER A C 1
ATOM 1507 O O . SER A 1 188 ? 21.450 9.169 -24.677 1.00 66.75 188 SER A O 1
ATOM 1509 N N . ARG A 1 189 ? 22.256 8.937 -22.605 1.00 58.62 189 ARG A N 1
ATOM 1510 C CA . ARG A 1 189 ? 23.529 9.661 -22.828 1.00 58.62 189 ARG A CA 1
ATOM 1511 C C . ARG A 1 189 ? 24.738 8.732 -22.966 1.00 58.62 189 ARG A C 1
ATOM 1513 O O . ARG A 1 189 ? 25.841 9.221 -23.201 1.00 58.62 189 ARG A O 1
ATOM 1520 N N . SER A 1 190 ? 24.536 7.440 -22.728 1.00 55.19 190 SER A N 1
ATOM 1521 C CA . SER A 1 190 ? 25.570 6.401 -22.759 1.00 55.19 190 SER A CA 1
ATOM 1522 C C . SER A 1 190 ? 25.578 5.622 -24.082 1.00 55.19 190 SER A C 1
ATOM 1524 O O . SER A 1 190 ? 26.467 4.797 -24.284 1.00 55.19 190 SER A O 1
ATOM 1526 N N . GLU A 1 191 ? 24.600 5.891 -24.949 1.00 45.03 191 GLU A N 1
ATOM 1527 C CA . GLU A 1 191 ? 24.465 5.418 -26.334 1.00 45.03 191 GLU A CA 1
ATOM 1528 C C . GLU A 1 191 ? 24.752 6.566 -27.311 1.00 45.03 191 GLU A C 1
ATOM 1530 O O . GLU A 1 191 ? 25.365 6.293 -28.369 1.00 45.03 191 GLU A O 1
#

InterPro domains:
  IPR003018 GAF domain [PF13492] (51-177)
  IPR029016 GAF-like domain superfamily [G3DSA:3.30.450.40] (34-184)

pLDDT: mean 82.95, std 13.17, range [45.03, 98.0]

Radius of gyration: 20.86 Å; chains: 1; bounding box: 67×36×69 Å

Sequence (191 aa):
MPEHTKSSASRRELEDRIRTLEEQARLTLDILEMASSLGDFQTSINKLHEPNQILAETAERISRFVSFHATAFYLVDEDNNDFVLASCEPSIHEEIIRREVSHLIDTGIFAMAIRENRPITVYSQDGNHRLVLHVLATSSRVRGMFIGLTTRTERSISSILLALLSIVLKNCANAIESFELYQFFYKSRSE

Secondary structure (DSSP, 8-state):
---HHHHHHHHHHHHHHHHHHHHHHHHHHHHHHHHHHHHHHHHHHTT--SHHHHHHHHHHHHHTT---SEEEEEEE-TTT--EEEEEEESGGGHHHHHHHHHHHHHTTHHHHHHHH-S-EEEE-TTSSEEEEEEEEE-SS-EEEEEEEEEETTSPPPPHHHHHHHHHHHHHHHHHHHHHHHHHHHHHTT--

Foldseek 3Di:
DPPPPVVVVVVVVVVVVVVVVVVVVVVVVVVVVLVVCVVVVLVVLLPDQDLLVLVVVLVVSLCVLDDFPKKWKWFQDPPPRDTHTPDMPPPVCVVVVVVQVVVCVVVCVLVVQQVVQFWDWDAGPVRQKIWIKHFLAEPPGTGIMMITIGGNPDDPDDPSSSVVSSSSSPSSSVSSVVSVVVVVVVVVVVD

Organism: NCBI:txid370038